Protein AF-A0A932SBA1-F1 (afdb_monomer)

Sequence (199 aa):
MKPPFKRWLKNIGLRVICMGIACLSGVIDVYAQGNPDQAVNALLPMIKDRFGSANTINQNALEPLTSDQTKLSTLDGKTHGSGQLTCPASPYFLNVFIHPSTTGDLSKVLIEQDTNFDSKIDYSYSVPVSVSGVCSNGVMSCAPGLWNNCKSYKWSAPNGKATLTEAPPSELGGCYCINNSCGNNMAMSSLSRVLGDLG

Structure (mmCIF, N/CA/C/O backbone):
data_AF-A0A932SBA1-F1
#
_entry.id   AF-A0A932SBA1-F1
#
loop_
_atom_site.group_PDB
_atom_site.id
_atom_site.type_symbol
_atom_site.label_atom_id
_atom_site.label_alt_id
_atom_site.label_comp_id
_atom_site.label_asym_id
_atom_site.label_entity_id
_atom_site.label_seq_id
_atom_site.pdbx_PDB_ins_code
_atom_site.Cartn_x
_atom_site.Cartn_y
_atom_site.Cartn_z
_atom_site.occupancy
_atom_site.B_iso_or_equiv
_atom_site.auth_seq_id
_atom_site.auth_comp_id
_atom_site.auth_asym_id
_atom_site.auth_atom_id
_atom_site.pdbx_PDB_model_num
ATOM 1 N N . MET A 1 1 ? -44.937 -28.067 95.741 1.00 44.03 1 MET A N 1
ATOM 2 C CA . MET A 1 1 ? -44.749 -28.187 94.278 1.00 44.03 1 MET A CA 1
ATOM 3 C C . MET A 1 1 ? -45.873 -27.420 93.584 1.00 44.03 1 MET A C 1
ATOM 5 O O . MET A 1 1 ? -47.028 -27.741 93.814 1.00 44.03 1 MET A O 1
ATOM 9 N N . LYS A 1 2 ? -45.559 -26.346 92.845 1.00 43.03 2 LYS A N 1
ATOM 10 C CA . LYS A 1 2 ? -46.522 -25.531 92.073 1.00 43.03 2 LYS A CA 1
ATOM 11 C C . LYS A 1 2 ? -46.252 -25.765 90.575 1.00 43.03 2 LYS A C 1
ATOM 13 O O . LYS A 1 2 ? -45.080 -25.714 90.204 1.00 43.03 2 LYS A O 1
ATOM 18 N N . PRO A 1 3 ? -47.263 -26.035 89.728 1.00 41.50 3 PRO A N 1
ATOM 19 C CA . PRO A 1 3 ? -47.028 -26.441 88.344 1.00 41.50 3 PRO A CA 1
ATOM 20 C C . PRO A 1 3 ? -46.661 -25.261 87.414 1.00 41.50 3 PRO A C 1
ATOM 22 O O . PRO A 1 3 ? -47.037 -24.113 87.673 1.00 41.50 3 PRO A O 1
ATOM 25 N N . PRO A 1 4 ? -45.940 -25.531 86.308 1.00 49.75 4 PRO A N 1
ATOM 26 C CA . PRO A 1 4 ? -45.190 -24.558 85.502 1.00 49.75 4 PRO A CA 1
ATOM 27 C C . PRO A 1 4 ? -46.027 -23.830 84.429 1.00 49.75 4 PRO A C 1
ATOM 29 O O . PRO A 1 4 ? -45.493 -23.354 83.431 1.00 49.75 4 PRO A O 1
ATOM 32 N N . PHE A 1 5 ? -47.343 -23.703 84.612 1.00 47.72 5 PHE A N 1
ATOM 33 C CA . PHE A 1 5 ? -48.248 -23.218 83.558 1.00 47.72 5 PHE A CA 1
ATOM 34 C C . PHE A 1 5 ? -48.204 -21.688 83.350 1.00 47.72 5 PHE A C 1
ATOM 36 O O . PHE A 1 5 ? -48.447 -21.178 82.258 1.00 47.72 5 PHE A O 1
ATOM 43 N N . LYS A 1 6 ? -47.807 -20.921 84.377 1.00 45.19 6 LYS A N 1
ATOM 44 C CA . LYS A 1 6 ? -47.794 -19.443 84.335 1.00 45.19 6 LYS A CA 1
ATOM 45 C C . LYS A 1 6 ? -46.673 -18.827 83.482 1.00 45.19 6 LYS A C 1
ATOM 47 O O . LYS A 1 6 ? -46.750 -17.645 83.157 1.00 45.19 6 LYS A O 1
ATOM 52 N N . ARG A 1 7 ? -45.640 -19.595 83.112 1.00 49.03 7 ARG A N 1
ATOM 53 C CA . ARG A 1 7 ? -44.492 -19.102 82.320 1.00 49.03 7 ARG A CA 1
ATOM 54 C C . ARG A 1 7 ? -44.711 -19.237 80.805 1.00 49.03 7 ARG A C 1
ATOM 56 O O . ARG A 1 7 ? -44.082 -18.515 80.043 1.00 49.03 7 ARG A O 1
ATOM 63 N N . TRP A 1 8 ? -45.644 -20.096 80.386 1.00 43.22 8 TRP A N 1
ATOM 64 C CA . TRP A 1 8 ? -45.990 -20.334 78.980 1.00 43.22 8 TRP A CA 1
ATOM 65 C C . TRP A 1 8 ? -46.921 -19.245 78.410 1.00 43.22 8 TRP A C 1
ATOM 67 O O . TRP A 1 8 ? -46.687 -18.738 77.317 1.00 43.22 8 TRP A O 1
ATOM 77 N N . LEU A 1 9 ? -47.892 -18.767 79.200 1.00 46.22 9 LEU A N 1
ATOM 78 C CA . LEU A 1 9 ? -48.850 -17.733 78.770 1.00 46.22 9 LEU A CA 1
ATOM 79 C C . LEU A 1 9 ? -48.231 -16.332 78.582 1.00 46.22 9 LEU A C 1
ATOM 81 O O . LEU A 1 9 ? -48.684 -15.573 77.729 1.00 46.22 9 LEU A O 1
ATOM 85 N N . LYS A 1 10 ? -47.161 -15.989 79.316 1.00 46.53 10 LYS A N 1
ATOM 86 C CA . LYS A 1 10 ? -46.484 -14.681 79.182 1.00 46.53 10 LYS A CA 1
ATOM 87 C C . LYS A 1 10 ? -45.686 -14.529 77.878 1.00 46.53 10 LYS A C 1
ATOM 89 O O . LYS A 1 10 ? -45.517 -13.407 77.414 1.00 46.53 10 LYS A O 1
ATOM 94 N N . ASN A 1 11 ? -45.244 -15.631 77.267 1.00 47.84 11 ASN A N 1
ATOM 95 C CA . ASN A 1 11 ? -44.453 -15.608 76.029 1.00 47.84 11 ASN A CA 1
ATOM 96 C C . ASN A 1 11 ? -45.299 -15.687 74.749 1.00 47.84 11 ASN A C 1
ATOM 98 O O . ASN A 1 11 ? -44.787 -15.399 73.670 1.00 47.84 11 ASN A O 1
ATOM 102 N N . ILE A 1 12 ? -46.583 -16.039 74.858 1.00 50.31 12 ILE A N 1
ATOM 103 C CA . ILE A 1 12 ? -47.510 -16.069 73.718 1.00 50.31 12 ILE A CA 1
ATOM 104 C C . ILE A 1 12 ? -48.118 -14.678 73.484 1.00 50.31 12 ILE A C 1
ATOM 106 O O . ILE A 1 12 ? -48.167 -14.222 72.345 1.00 50.31 12 ILE A O 1
ATOM 110 N N . GLY A 1 13 ? -48.458 -13.939 74.549 1.00 41.59 13 GLY A N 1
ATOM 111 C CA . GLY A 1 13 ? -49.005 -12.578 74.434 1.00 41.59 13 GLY A CA 1
ATOM 112 C C . GLY A 1 13 ? -48.049 -11.556 73.802 1.00 41.59 13 GLY A C 1
ATOM 113 O O . GLY A 1 13 ? -48.498 -10.647 73.111 1.00 41.59 13 GLY A O 1
ATOM 114 N N . LEU A 1 14 ? -46.732 -11.729 73.963 1.00 39.75 14 LEU A N 1
ATOM 115 C CA . LEU A 1 14 ? -45.732 -10.821 73.384 1.00 39.75 14 LEU A CA 1
ATOM 116 C C . LEU A 1 14 ? -45.421 -11.127 71.907 1.00 39.75 14 LEU A C 1
ATOM 118 O O . LEU A 1 14 ? -44.957 -10.253 71.184 1.00 39.75 14 LEU A O 1
ATOM 122 N N . ARG A 1 15 ? -45.694 -12.353 71.435 1.00 41.03 15 ARG A N 1
ATOM 123 C CA . ARG A 1 15 ? -45.436 -12.751 70.039 1.00 41.03 15 ARG A CA 1
ATOM 124 C C . ARG A 1 15 ? -46.593 -12.439 69.091 1.00 41.03 15 ARG A C 1
ATOM 126 O O . ARG A 1 15 ? -46.348 -12.255 67.905 1.00 41.03 15 ARG A O 1
ATOM 133 N N . VAL A 1 16 ? -47.818 -12.308 69.599 1.00 45.88 16 VAL A N 1
ATOM 134 C CA . VAL A 1 16 ? -48.988 -11.950 68.775 1.00 45.88 16 VAL A CA 1
ATOM 135 C C . VAL A 1 16 ? -49.036 -10.444 68.467 1.00 45.88 16 VAL A C 1
ATOM 137 O O . VAL A 1 16 ? -49.506 -10.055 67.405 1.00 45.88 16 VAL A O 1
ATOM 140 N N . ILE A 1 17 ? -48.451 -9.589 69.315 1.00 43.97 17 ILE A N 1
ATOM 141 C CA . ILE A 1 17 ? -48.420 -8.129 69.091 1.00 43.97 17 ILE A CA 1
ATOM 142 C C . ILE A 1 17 ? -47.402 -7.727 68.003 1.00 43.97 17 ILE A C 1
ATOM 144 O O . ILE A 1 17 ? -47.646 -6.785 67.255 1.00 43.97 17 ILE A O 1
ATOM 148 N N . CYS A 1 18 ? -46.310 -8.479 67.817 1.00 41.12 18 CYS A N 1
ATOM 149 C CA . CYS A 1 18 ? -45.347 -8.220 66.735 1.00 41.12 18 CYS A CA 1
ATOM 150 C C . CYS A 1 18 ? -45.795 -8.730 65.355 1.00 41.12 18 CYS A C 1
ATOM 152 O O . CYS A 1 18 ? -45.227 -8.317 64.348 1.00 41.12 18 CYS A O 1
ATOM 154 N N . MET A 1 19 ? -46.813 -9.593 65.283 1.00 39.16 19 MET A N 1
ATOM 155 C CA . MET A 1 19 ? -47.301 -10.160 64.016 1.00 39.16 19 MET A CA 1
ATOM 156 C C . MET A 1 19 ? -48.465 -9.369 63.393 1.00 39.16 19 MET A C 1
ATOM 158 O O . MET A 1 19 ? -48.905 -9.708 62.301 1.00 39.16 19 MET A O 1
ATOM 162 N N . GLY A 1 20 ? -48.944 -8.307 64.056 1.00 38.38 20 GLY A N 1
ATOM 163 C CA . GLY A 1 20 ? -50.048 -7.459 63.581 1.00 38.38 20 GLY A CA 1
ATOM 164 C C . GLY A 1 20 ? -49.643 -6.129 62.930 1.00 38.38 20 GLY A C 1
ATOM 165 O O . GLY A 1 20 ? -50.511 -5.436 62.415 1.00 38.38 20 GLY A O 1
ATOM 166 N N . ILE A 1 21 ? -48.356 -5.751 62.939 1.00 46.44 21 ILE A N 1
ATOM 167 C CA . ILE A 1 21 ? -47.877 -4.439 62.436 1.00 46.44 21 ILE A CA 1
ATOM 168 C C . ILE A 1 21 ? -46.927 -4.572 61.223 1.00 46.44 21 ILE A C 1
ATOM 170 O O . ILE A 1 21 ? -46.587 -3.582 60.587 1.00 46.44 21 ILE A O 1
ATOM 174 N N . ALA A 1 22 ? -46.563 -5.789 60.808 1.00 41.00 22 ALA A N 1
ATOM 175 C CA . ALA A 1 22 ? -45.654 -6.008 59.673 1.00 41.00 22 ALA A CA 1
ATOM 176 C C . ALA A 1 22 ? -46.352 -6.245 58.311 1.00 41.00 22 ALA A C 1
ATOM 178 O O . ALA A 1 22 ? -45.676 -6.499 57.319 1.00 41.00 22 ALA A O 1
ATOM 179 N N . CYS A 1 23 ? -47.685 -6.149 58.233 1.00 35.94 23 CYS A N 1
ATOM 180 C CA . CYS A 1 23 ? -48.456 -6.414 57.003 1.00 35.94 23 CYS A CA 1
ATOM 181 C C . CYS A 1 23 ? -49.072 -5.160 56.350 1.00 35.94 23 CYS A C 1
ATOM 183 O O . CYS A 1 23 ? -50.012 -5.287 55.571 1.00 35.94 23 CYS A O 1
ATOM 185 N N . LEU A 1 24 ? -48.555 -3.958 56.636 1.00 41.41 24 LEU A N 1
ATOM 186 C CA . LEU A 1 24 ? -49.057 -2.694 56.061 1.00 41.41 24 LEU A CA 1
ATOM 187 C C . LEU A 1 24 ? -48.003 -1.852 55.317 1.00 41.41 24 LEU A C 1
ATOM 189 O O . LEU A 1 24 ? -48.293 -0.732 54.914 1.00 41.41 24 LEU A O 1
ATOM 193 N N . SER A 1 25 ? -46.806 -2.383 55.060 1.00 45.12 25 SER A N 1
ATOM 194 C CA . SER A 1 25 ? -45.775 -1.665 54.293 1.00 45.12 25 SER A CA 1
ATOM 195 C C . SER A 1 25 ? -44.902 -2.611 53.468 1.00 45.12 25 SER A C 1
ATOM 197 O O . SER A 1 25 ? -43.706 -2.735 53.718 1.00 45.12 25 SER A O 1
ATOM 199 N N . GLY A 1 26 ? -45.500 -3.327 52.513 1.00 41.41 26 GLY A N 1
ATOM 200 C CA . GLY A 1 26 ? -44.733 -4.246 51.663 1.00 41.41 26 GLY A CA 1
ATOM 201 C C . GLY A 1 26 ? -45.317 -4.588 50.295 1.00 41.41 26 GLY A C 1
ATOM 202 O O . GLY A 1 26 ? -44.771 -5.462 49.635 1.00 41.41 26 GLY A O 1
ATOM 203 N N . VAL A 1 27 ? -46.400 -3.940 49.849 1.00 46.81 27 VAL A N 1
ATOM 204 C CA . VAL A 1 27 ? -46.886 -4.084 48.464 1.00 46.81 27 VAL A CA 1
ATOM 205 C C . VAL A 1 27 ? -47.263 -2.712 47.919 1.00 46.81 27 VAL A C 1
ATOM 207 O O . VAL A 1 27 ? -48.424 -2.406 47.676 1.00 46.81 27 VAL A O 1
ATOM 210 N N . ILE A 1 28 ? -46.257 -1.851 47.790 1.00 41.34 28 ILE A N 1
ATOM 211 C CA . ILE A 1 28 ? -46.328 -0.682 46.916 1.00 41.34 28 ILE A CA 1
ATOM 212 C C . ILE A 1 28 ? -44.971 -0.524 46.225 1.00 41.34 28 ILE A C 1
ATOM 214 O O . ILE A 1 28 ? -44.379 0.546 46.251 1.00 41.34 28 ILE A O 1
ATOM 218 N N . ASP A 1 29 ? -44.490 -1.568 45.550 1.00 41.12 29 ASP A N 1
ATOM 219 C CA . ASP A 1 29 ? -43.732 -1.305 44.324 1.00 41.12 29 ASP A CA 1
ATOM 220 C C . ASP A 1 29 ? -44.770 -1.017 43.241 1.00 41.12 29 ASP A C 1
ATOM 222 O O . ASP A 1 29 ? -45.081 -1.813 42.356 1.00 41.12 29 ASP A O 1
ATOM 226 N N . VAL A 1 30 ? -45.381 0.161 43.392 1.00 38.59 30 VAL A N 1
ATOM 227 C CA . VAL A 1 30 ? -45.914 0.912 42.269 1.00 38.59 30 VAL A CA 1
ATOM 228 C C . VAL A 1 30 ? -44.787 0.908 41.250 1.00 38.59 30 VAL A C 1
ATOM 230 O O . VAL A 1 30 ? -43.696 1.408 41.524 1.00 38.59 30 VAL A O 1
ATOM 233 N N . TYR A 1 31 ? -45.047 0.323 40.082 1.00 43.78 31 TYR A N 1
ATOM 234 C CA . TYR A 1 31 ? -44.395 0.754 38.860 1.00 43.78 31 TYR A CA 1
ATOM 235 C C . TYR A 1 31 ? -44.648 2.255 38.778 1.00 43.78 31 TYR A C 1
ATOM 237 O O . TYR A 1 31 ? -45.649 2.710 38.225 1.00 43.78 31 TYR A O 1
ATOM 245 N N . ALA A 1 32 ? -43.775 3.032 39.412 1.00 41.38 32 ALA A N 1
ATOM 246 C CA . ALA A 1 32 ? -43.646 4.432 39.139 1.00 41.38 32 ALA A CA 1
ATOM 247 C C . ALA A 1 32 ? -43.184 4.432 37.691 1.00 41.38 32 ALA A C 1
ATOM 249 O O . ALA A 1 32 ? -42.007 4.227 37.395 1.00 41.38 32 ALA A O 1
ATOM 250 N N . GLN A 1 33 ? -44.136 4.580 36.772 1.00 49.31 33 GLN A N 1
ATOM 251 C CA . GLN A 1 33 ? -43.839 5.185 35.493 1.00 49.31 33 GLN A CA 1
ATOM 252 C C . GLN A 1 33 ? -43.316 6.575 35.843 1.00 49.31 33 GLN A C 1
ATOM 254 O O . GLN A 1 33 ? -44.076 7.531 35.979 1.00 49.31 33 GLN A O 1
ATOM 259 N N . GLY A 1 34 ? -42.012 6.642 36.129 1.00 59.34 34 GLY A N 1
ATOM 260 C CA . GLY A 1 34 ? -41.293 7.889 36.264 1.00 59.34 34 GLY A CA 1
ATOM 261 C C . GLY A 1 34 ? -41.610 8.696 35.022 1.00 59.34 34 GLY A C 1
ATOM 262 O O . GLY A 1 34 ? -41.674 8.134 33.924 1.00 59.34 34 GLY A O 1
ATOM 263 N N . ASN A 1 35 ? -41.885 9.984 35.220 1.00 72.94 35 ASN A N 1
ATOM 264 C CA . ASN A 1 35 ? -42.192 10.897 34.133 1.00 72.94 35 ASN A CA 1
ATOM 265 C C . ASN A 1 35 ? -41.194 10.626 32.983 1.00 72.94 35 ASN A C 1
ATOM 267 O O . ASN A 1 35 ? -39.988 10.634 33.250 1.00 72.94 35 ASN A O 1
ATOM 271 N N . PRO A 1 36 ? -41.643 10.329 31.748 1.00 71.25 36 PRO A N 1
ATOM 272 C CA . PRO A 1 36 ? -40.741 10.044 30.634 1.00 71.25 36 PRO A CA 1
ATOM 273 C C . PRO A 1 36 ? -39.679 11.138 30.465 1.00 71.25 36 PRO A C 1
ATOM 275 O O . PRO A 1 36 ? -38.539 10.818 30.140 1.00 71.25 36 PRO A O 1
ATOM 278 N N . ASP A 1 37 ? -39.986 12.388 30.822 1.00 76.62 37 ASP A N 1
ATOM 279 C CA . ASP A 1 37 ? -39.019 13.487 30.841 1.00 76.62 37 ASP A CA 1
ATOM 280 C C . ASP A 1 37 ? -37.901 13.280 31.873 1.00 76.62 37 ASP A C 1
ATOM 282 O O . ASP A 1 37 ? -36.744 13.593 31.613 1.00 76.62 37 ASP A O 1
ATOM 286 N N . GLN A 1 38 ? -38.203 12.726 33.050 1.00 76.88 38 GLN A N 1
ATOM 287 C CA . GLN A 1 38 ? -37.195 12.400 34.065 1.00 76.88 38 GLN A CA 1
ATOM 288 C C . GLN A 1 38 ? -36.299 11.245 33.613 1.00 76.88 38 GLN A C 1
ATOM 290 O O . GLN A 1 38 ? -35.085 11.310 33.801 1.00 76.88 38 GLN A O 1
ATOM 295 N N . ALA A 1 39 ? -36.871 10.221 32.973 1.00 76.38 39 ALA A N 1
ATOM 296 C CA . ALA A 1 39 ? -36.098 9.119 32.404 1.00 76.38 39 ALA A CA 1
ATOM 297 C C . ALA A 1 39 ? -35.187 9.603 31.262 1.00 76.38 39 ALA A C 1
ATOM 299 O O . ALA A 1 39 ? -34.005 9.268 31.216 1.00 76.38 39 ALA A O 1
ATOM 3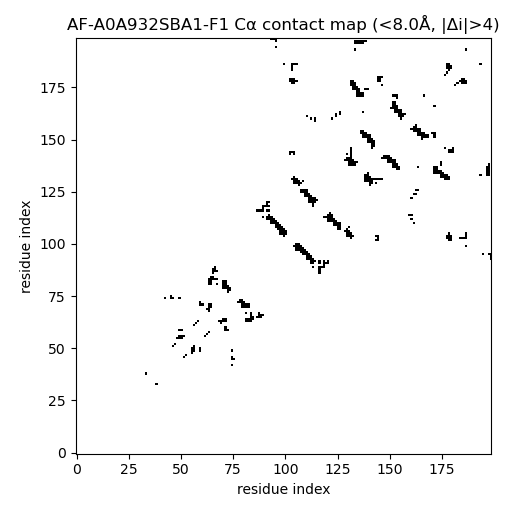00 N N . VAL A 1 40 ? -35.712 10.455 30.378 1.00 79.19 40 VAL A N 1
ATOM 301 C CA . VAL A 1 40 ? -34.966 11.065 29.272 1.00 79.19 40 VAL A CA 1
ATOM 302 C C . VAL A 1 40 ? -33.846 11.967 29.793 1.00 79.19 40 VAL A C 1
ATOM 304 O O . VAL A 1 40 ? -32.707 11.825 29.352 1.00 79.19 40 VAL A O 1
ATOM 307 N N . ASN A 1 41 ? -34.116 12.823 30.781 1.00 84.12 41 ASN A N 1
ATOM 308 C CA . ASN A 1 41 ? -33.109 13.702 31.383 1.00 84.12 41 ASN A CA 1
ATOM 309 C C . ASN A 1 41 ? -32.007 12.936 32.131 1.00 84.12 41 ASN A C 1
ATOM 311 O O . ASN A 1 41 ? -30.876 13.413 32.190 1.00 84.12 41 ASN A O 1
ATOM 315 N N . ALA A 1 42 ? -32.307 11.749 32.665 1.00 82.94 42 ALA A N 1
ATOM 316 C CA . ALA A 1 42 ? -31.307 10.880 33.278 1.00 82.94 42 ALA A CA 1
ATOM 317 C C . ALA A 1 42 ? -30.423 10.164 32.237 1.00 82.94 42 ALA A C 1
ATOM 319 O O . ALA A 1 42 ? -29.228 9.998 32.464 1.00 82.94 42 ALA A O 1
ATOM 320 N N . LEU A 1 43 ? -30.983 9.766 31.088 1.00 83.38 43 LEU A N 1
ATOM 321 C CA . LEU A 1 43 ? -30.271 9.000 30.053 1.00 83.38 43 LEU A CA 1
ATOM 322 C C . LEU A 1 43 ? -29.495 9.874 29.057 1.00 83.38 43 LEU A C 1
ATOM 324 O O . LEU A 1 43 ? -28.443 9.465 28.567 1.00 83.38 43 LEU A O 1
ATOM 328 N N . LEU A 1 44 ? -29.990 11.075 28.747 1.00 88.38 44 LEU A N 1
ATOM 329 C CA . LEU A 1 44 ? -29.407 11.981 27.748 1.00 88.38 44 LEU A CA 1
ATOM 330 C C . LEU A 1 44 ? -27.924 12.308 27.981 1.00 88.38 44 LEU A C 1
ATOM 332 O O . LEU A 1 44 ? -27.160 12.228 27.016 1.00 88.38 44 LEU A O 1
ATOM 336 N N . PRO A 1 45 ? -27.484 12.659 29.206 1.00 89.19 45 PRO A N 1
ATOM 337 C CA . PRO A 1 45 ? -26.071 12.910 29.478 1.00 89.19 45 PRO A CA 1
ATOM 338 C C . PRO A 1 45 ? -25.215 11.669 29.218 1.00 89.19 45 PRO A C 1
ATOM 340 O O . PRO A 1 45 ? -24.177 1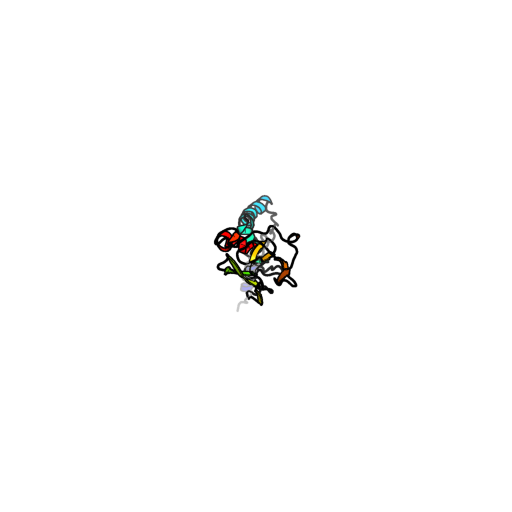1.760 28.580 1.00 89.19 45 PRO A O 1
ATOM 343 N N . MET A 1 46 ? -25.704 10.490 29.612 1.00 87.88 46 MET A N 1
ATOM 344 C CA . MET A 1 46 ? -24.991 9.218 29.454 1.00 87.88 46 MET A CA 1
ATOM 345 C C . MET A 1 46 ? -24.834 8.836 27.976 1.00 87.88 46 MET A C 1
ATOM 347 O O . MET A 1 46 ? -23.776 8.374 27.554 1.00 87.88 46 MET A O 1
ATOM 351 N N . ILE A 1 47 ? -25.876 9.069 27.171 1.00 88.69 47 ILE A N 1
ATOM 352 C CA . ILE A 1 47 ? -25.834 8.866 25.718 1.00 88.69 47 ILE A CA 1
ATOM 353 C C . ILE A 1 47 ? -24.861 9.853 25.068 1.00 88.69 47 ILE A C 1
ATOM 355 O O . ILE A 1 47 ? -24.075 9.452 24.213 1.00 88.69 47 ILE A O 1
ATOM 359 N N . LYS A 1 48 ? -24.877 11.131 25.467 1.00 89.75 48 LYS A N 1
ATOM 360 C CA . LYS A 1 48 ? -23.944 12.137 24.939 1.00 89.75 48 LYS A CA 1
ATOM 361 C C . LYS A 1 48 ? -22.495 11.833 25.307 1.00 89.75 48 LYS A C 1
ATOM 363 O O . LYS A 1 48 ? -21.631 11.929 24.442 1.00 89.75 48 LYS A O 1
ATOM 368 N N . ASP A 1 49 ? -22.228 11.406 26.533 1.00 90.12 49 ASP A N 1
ATOM 369 C CA . ASP A 1 49 ? -20.871 11.068 26.960 1.00 90.12 49 ASP A CA 1
ATOM 370 C C . ASP A 1 49 ? -20.325 9.861 26.189 1.00 90.12 49 ASP A C 1
ATOM 372 O O . ASP A 1 49 ? -19.172 9.867 25.762 1.00 90.12 49 ASP A O 1
ATOM 376 N N . ARG A 1 50 ? -21.155 8.841 25.931 1.00 88.38 50 ARG A N 1
ATOM 377 C CA . ARG A 1 50 ? -20.702 7.627 25.231 1.00 88.38 50 ARG A CA 1
ATOM 378 C C . ARG A 1 50 ? -20.759 7.704 23.709 1.00 88.38 50 ARG A C 1
ATOM 380 O O . ARG A 1 50 ? -19.944 7.064 23.057 1.00 88.38 50 ARG A O 1
ATOM 387 N N . PHE A 1 51 ? -21.673 8.484 23.136 1.00 90.94 51 PHE A N 1
ATOM 388 C CA . PHE A 1 51 ? -21.938 8.492 21.689 1.00 90.94 51 PHE A CA 1
ATOM 389 C C . PHE A 1 51 ? -22.076 9.893 21.076 1.00 90.94 51 PHE A C 1
ATOM 391 O O . PHE A 1 51 ? -22.427 10.027 19.909 1.00 90.94 51 PHE A O 1
ATOM 398 N N . GLY A 1 52 ? -21.808 10.958 21.833 1.00 90.50 52 GLY A N 1
ATOM 399 C CA . GLY A 1 52 ? -21.968 12.341 21.371 1.00 90.50 52 GLY A CA 1
ATOM 400 C C . GLY A 1 52 ? -20.864 12.859 20.446 1.00 90.50 52 GLY A C 1
ATOM 401 O O . GLY A 1 52 ? -20.950 13.999 19.997 1.00 90.50 52 GLY A O 1
ATOM 402 N N . SER A 1 53 ? -19.826 12.069 20.159 1.00 91.94 53 SER A N 1
ATOM 403 C CA . SER A 1 53 ? -18.728 12.451 19.266 1.00 91.94 53 SER A CA 1
ATOM 404 C C . SER A 1 53 ? -18.205 11.251 18.478 1.00 91.94 53 SER A C 1
ATOM 406 O O . SER A 1 53 ? -18.346 10.112 18.916 1.00 91.94 53 SER A O 1
ATOM 408 N N . ALA A 1 54 ? -17.532 11.499 17.349 1.00 90.25 54 ALA A N 1
ATOM 409 C CA . ALA A 1 54 ? -16.879 10.436 16.579 1.00 90.25 54 ALA A CA 1
ATOM 410 C C . ALA A 1 54 ? -15.879 9.633 17.431 1.00 90.25 54 ALA A C 1
ATOM 412 O O . ALA A 1 54 ? -15.833 8.409 17.347 1.00 90.25 54 ALA A O 1
ATOM 413 N N . ASN A 1 55 ? -15.127 10.310 18.305 1.00 90.31 55 ASN A N 1
ATOM 414 C CA . ASN A 1 55 ? -14.151 9.651 19.167 1.00 90.31 55 ASN A CA 1
ATOM 415 C C . ASN A 1 55 ? -14.819 8.751 20.217 1.00 90.31 55 ASN A C 1
ATOM 417 O O . ASN A 1 55 ? -14.401 7.615 20.422 1.00 90.31 55 ASN A O 1
ATOM 421 N N . THR A 1 56 ? -15.890 9.229 20.854 1.00 91.56 56 THR A N 1
ATOM 422 C CA . THR A 1 56 ? -16.612 8.434 21.856 1.00 91.56 56 THR A CA 1
ATOM 423 C C . THR A 1 56 ? -17.374 7.270 21.219 1.00 91.56 56 THR A C 1
ATOM 425 O O . THR A 1 56 ? -17.384 6.186 21.795 1.00 91.56 56 THR A O 1
ATOM 428 N N . ILE A 1 57 ? -17.890 7.422 19.994 1.00 90.06 57 ILE A N 1
ATOM 429 C CA . ILE A 1 57 ? -18.444 6.308 19.204 1.00 90.06 57 ILE A CA 1
ATOM 430 C C . ILE A 1 57 ? -17.368 5.262 18.883 1.00 90.06 57 ILE A C 1
ATOM 432 O O . ILE A 1 57 ? -17.620 4.070 19.068 1.00 90.06 57 ILE A O 1
ATOM 436 N N . ASN A 1 58 ? -16.174 5.681 18.446 1.00 88.00 58 ASN A N 1
ATOM 437 C CA . ASN A 1 58 ? -15.074 4.752 18.178 1.00 88.00 58 ASN A CA 1
ATOM 438 C C . ASN A 1 58 ? -14.761 3.901 19.416 1.00 88.00 58 ASN A C 1
ATOM 440 O O . ASN A 1 58 ? -14.774 2.679 19.334 1.00 88.00 58 ASN A O 1
ATOM 444 N N . GLN A 1 59 ? -14.591 4.541 20.573 1.00 88.69 59 GLN A N 1
ATOM 445 C CA . GLN A 1 59 ? -14.198 3.872 21.817 1.00 88.69 59 GLN A CA 1
ATOM 446 C C . GLN A 1 59 ? -15.312 3.019 22.450 1.00 88.69 59 GLN A C 1
ATOM 448 O O . GLN A 1 59 ? -15.034 1.990 23.060 1.00 88.69 59 GLN A O 1
ATOM 453 N N . ASN A 1 60 ? -16.580 3.438 22.350 1.00 89.31 60 ASN A N 1
ATOM 454 C CA . ASN A 1 60 ? -17.691 2.774 23.051 1.00 89.31 60 ASN A CA 1
ATOM 455 C C . ASN A 1 60 ? -18.501 1.810 22.170 1.00 89.31 60 ASN A C 1
ATOM 457 O O . ASN A 1 60 ? -19.271 1.018 22.715 1.00 89.31 60 ASN A O 1
ATOM 461 N N . ALA A 1 61 ? -18.368 1.872 20.841 1.00 86.69 61 ALA A N 1
ATOM 462 C CA . ALA A 1 61 ? -19.087 0.992 19.916 1.00 86.69 61 ALA A CA 1
ATOM 463 C C . ALA A 1 61 ? -18.164 0.269 18.936 1.00 86.69 61 ALA A C 1
ATOM 465 O O . ALA A 1 61 ? -18.257 -0.948 18.835 1.00 86.69 61 ALA A O 1
ATOM 466 N N . LEU A 1 62 ? -17.287 0.978 18.219 1.00 86.31 62 LEU A N 1
ATOM 467 C CA . LEU A 1 62 ? -16.532 0.356 17.125 1.00 86.31 62 LEU A CA 1
ATOM 468 C C . LEU A 1 62 ? -15.393 -0.532 17.629 1.00 86.31 62 LEU A C 1
ATOM 470 O O . LEU A 1 62 ? -15.355 -1.699 17.259 1.00 86.31 62 LEU A O 1
ATOM 474 N N . GLU A 1 63 ? -14.530 -0.030 18.513 1.00 84.38 63 GLU A N 1
ATOM 475 C CA . GLU A 1 63 ? -13.429 -0.810 19.092 1.00 84.38 63 GLU A CA 1
ATOM 476 C C . GLU A 1 63 ? -13.916 -2.082 19.804 1.00 84.38 63 GLU A C 1
ATOM 478 O O . GLU A 1 63 ? -13.360 -3.140 19.526 1.00 84.38 63 GLU A O 1
ATOM 483 N N . PRO A 1 64 ? -14.967 -2.063 20.652 1.00 85.62 64 PRO A N 1
ATOM 484 C CA . PRO A 1 64 ? -15.465 -3.293 21.260 1.00 85.62 64 PRO A CA 1
ATOM 485 C C . PRO A 1 64 ? -16.087 -4.297 20.289 1.00 85.62 64 PRO A C 1
ATOM 487 O O . PRO A 1 64 ? -16.173 -5.475 20.617 1.00 85.62 64 PRO A O 1
ATOM 490 N N . LEU A 1 65 ? -16.581 -3.828 19.137 1.00 83.44 65 LEU A N 1
ATOM 491 C CA . LEU A 1 65 ? -17.185 -4.675 18.106 1.00 83.44 65 LEU A CA 1
ATOM 492 C C . LEU A 1 65 ? -16.150 -5.276 17.160 1.00 83.44 65 LEU A C 1
ATOM 494 O O . LEU A 1 65 ? -16.422 -6.304 16.541 1.00 83.44 65 LEU A O 1
ATOM 498 N N . THR A 1 66 ? -14.990 -4.642 17.021 1.00 78.88 66 THR A N 1
ATOM 499 C CA . THR A 1 66 ? -13.932 -5.090 16.120 1.00 78.88 66 THR A CA 1
ATOM 500 C C . THR A 1 66 ? -12.719 -5.630 16.859 1.00 78.88 66 THR A C 1
ATOM 502 O O . THR A 1 66 ? -11.930 -6.310 16.239 1.00 78.88 66 THR A O 1
ATOM 505 N N . SER A 1 67 ? -12.550 -5.437 18.162 1.00 71.62 67 SER A N 1
ATOM 506 C CA . SER A 1 67 ? -11.413 -5.970 18.924 1.00 71.62 67 SER A CA 1
ATOM 507 C C . SER A 1 67 ? -11.883 -6.876 20.056 1.00 71.62 67 SER A C 1
ATOM 509 O O . SER A 1 67 ? -12.901 -6.620 20.691 1.00 71.62 67 SER A O 1
ATOM 511 N N . ASP A 1 68 ? -11.117 -7.927 20.342 1.00 72.38 68 ASP A N 1
ATOM 512 C CA . ASP A 1 68 ? -11.327 -8.797 21.503 1.00 72.38 68 ASP A CA 1
ATOM 513 C C . ASP A 1 68 ? -10.800 -8.171 22.812 1.00 72.38 68 ASP A C 1
ATOM 515 O O . ASP A 1 68 ? -11.120 -8.637 23.910 1.00 72.38 68 ASP A O 1
ATOM 519 N N . GLN A 1 69 ? -10.021 -7.088 22.708 1.00 73.38 69 GLN A N 1
ATOM 520 C CA . GLN A 1 69 ? -9.386 -6.403 23.837 1.00 73.38 69 GLN A CA 1
ATOM 521 C C . GLN A 1 69 ? -10.336 -5.451 24.574 1.00 73.38 69 GLN A C 1
ATOM 523 O O . GLN A 1 69 ? -10.158 -5.203 25.771 1.00 7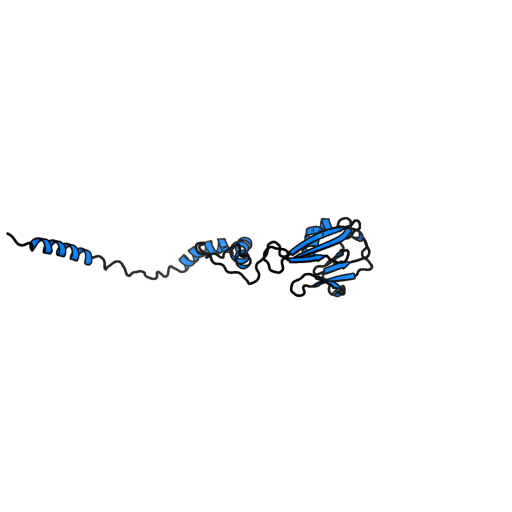3.38 69 GLN A O 1
ATOM 528 N N . THR A 1 70 ? -11.365 -4.944 23.890 1.00 80.81 70 THR A N 1
ATOM 529 C CA . THR A 1 70 ? -12.311 -3.962 24.437 1.00 80.81 70 THR A CA 1
ATOM 530 C C . THR A 1 70 ? -13.703 -4.581 24.537 1.00 80.81 70 THR A C 1
ATOM 532 O O . THR A 1 70 ? -14.179 -5.234 23.618 1.00 80.81 70 THR A O 1
ATOM 535 N N . LYS A 1 71 ? -14.388 -4.398 25.670 1.00 86.06 71 LYS A N 1
ATOM 536 C CA . LYS A 1 71 ? -15.740 -4.943 25.887 1.00 86.06 71 LYS A CA 1
ATOM 537 C C . LYS A 1 71 ? -16.802 -3.879 25.663 1.00 86.06 71 LYS A C 1
ATOM 539 O O . LYS A 1 71 ? -16.620 -2.729 26.060 1.00 86.06 71 LYS A O 1
ATOM 544 N N . LEU A 1 72 ? -17.944 -4.284 25.110 1.00 88.75 72 LEU A N 1
ATOM 545 C CA . LEU A 1 72 ? -19.137 -3.446 25.103 1.00 88.75 72 LEU A CA 1
ATOM 546 C C . LEU A 1 72 ? -19.551 -3.186 26.546 1.00 88.75 72 LEU A C 1
ATOM 548 O O . LEU A 1 72 ? -19.415 -4.053 27.413 1.00 88.75 72 LEU A O 1
ATOM 552 N N . SER A 1 73 ? -20.083 -1.998 26.799 1.00 90.25 73 SER A N 1
ATOM 553 C CA . SER A 1 73 ? -20.614 -1.634 28.104 1.00 90.25 73 SER A CA 1
ATOM 554 C C . SER A 1 73 ? -22.031 -1.099 27.969 1.00 90.25 73 SER A C 1
ATOM 556 O O . SER A 1 73 ? -22.369 -0.446 26.982 1.00 90.25 73 SER A O 1
ATOM 558 N N . THR A 1 74 ? -22.875 -1.381 28.959 1.00 89.19 74 THR A N 1
ATOM 559 C CA . THR A 1 74 ? -24.190 -0.746 29.068 1.00 89.19 74 THR A CA 1
ATOM 560 C C . THR A 1 74 ? -24.045 0.767 29.227 1.00 89.19 74 THR A C 1
ATOM 562 O O . THR A 1 74 ? -22.990 1.273 29.610 1.00 89.19 74 THR A O 1
ATOM 565 N N . LEU A 1 75 ? -25.116 1.517 28.951 1.00 87.19 75 LEU A N 1
ATOM 566 C CA . LEU A 1 75 ? -25.102 2.985 29.038 1.00 87.19 75 LEU A CA 1
ATOM 567 C C . LEU A 1 75 ? -24.601 3.488 30.402 1.00 87.19 75 LEU A C 1
ATOM 569 O O . LEU A 1 75 ? -23.872 4.476 30.471 1.00 87.19 75 LEU A O 1
ATOM 573 N N . ASP A 1 76 ? -24.934 2.767 31.473 1.00 85.31 76 ASP A N 1
ATOM 574 C CA . ASP A 1 76 ? -24.512 3.049 32.847 1.00 85.31 76 ASP A CA 1
ATOM 575 C C . ASP A 1 76 ? -23.092 2.601 33.204 1.00 85.31 76 ASP A C 1
ATOM 577 O O . ASP A 1 76 ? -22.626 2.884 34.304 1.00 85.31 76 ASP A O 1
ATOM 581 N N . GLY A 1 77 ? -22.382 1.941 32.291 1.00 84.69 77 GLY A N 1
ATOM 582 C CA . GLY A 1 77 ? -21.015 1.486 32.507 1.00 84.69 77 GLY A CA 1
ATOM 583 C C . GLY A 1 77 ? -20.872 0.275 33.422 1.00 84.69 77 GLY A C 1
ATOM 584 O O . GLY A 1 77 ? -19.745 -0.117 33.699 1.00 84.69 77 GLY A O 1
ATOM 585 N N . LYS A 1 78 ? -21.970 -0.286 33.945 1.00 87.19 78 LYS A N 1
ATOM 586 C CA . LYS A 1 78 ? -21.908 -1.297 35.015 1.00 87.19 78 LYS A CA 1
ATOM 587 C C . LYS A 1 78 ? -21.827 -2.718 34.495 1.00 87.19 78 LYS A C 1
ATOM 589 O O . LYS A 1 78 ? -21.242 -3.580 35.144 1.00 87.19 78 LYS A O 1
ATOM 594 N N . THR A 1 79 ? -22.450 -2.971 33.351 1.00 89.88 79 THR A N 1
ATOM 595 C CA . THR A 1 79 ? -22.458 -4.292 32.734 1.00 89.88 79 THR A CA 1
ATOM 596 C C . THR A 1 79 ? -21.547 -4.263 31.526 1.00 89.88 79 THR A C 1
ATOM 598 O O . THR A 1 79 ? -21.566 -3.312 30.743 1.00 89.88 79 THR A O 1
ATOM 601 N N . HIS A 1 80 ? -20.755 -5.319 31.374 1.00 88.31 80 HIS A N 1
ATOM 602 C CA . HIS A 1 80 ? -19.862 -5.494 30.242 1.00 88.31 80 HIS A CA 1
ATOM 603 C C . HIS A 1 80 ? -20.193 -6.793 29.522 1.00 88.31 80 HIS A C 1
ATOM 605 O O . HIS A 1 80 ? -20.450 -7.813 30.161 1.00 88.31 80 HIS A O 1
ATOM 611 N N . GLY A 1 81 ? -20.162 -6.753 28.197 1.00 84.62 81 GLY A N 1
ATOM 612 C CA . GLY A 1 81 ? -20.396 -7.904 27.340 1.00 84.62 81 GLY A CA 1
ATOM 613 C C . GLY A 1 81 ? -19.397 -7.929 26.195 1.00 84.62 81 GLY A C 1
ATOM 614 O O . GLY A 1 81 ? -18.875 -6.895 25.788 1.00 84.62 81 GLY A O 1
ATOM 615 N N . SER A 1 82 ? -19.127 -9.119 25.678 1.00 79.69 82 SER A N 1
ATOM 616 C CA . SER A 1 82 ? -18.390 -9.270 24.428 1.00 79.69 82 SER A CA 1
ATOM 617 C C . SER A 1 82 ? -19.402 -9.324 23.292 1.00 79.69 82 SER A C 1
ATOM 619 O O . SER A 1 82 ? -20.329 -10.130 23.324 1.00 79.69 82 SER A O 1
ATOM 621 N N . GLY A 1 83 ? -19.236 -8.461 22.301 1.00 73.69 83 GLY A N 1
ATOM 622 C CA . GLY A 1 83 ? -19.907 -8.584 21.017 1.00 73.69 83 GLY A CA 1
ATOM 623 C C . GLY A 1 83 ? -18.836 -8.350 19.982 1.00 73.69 83 GLY A C 1
ATOM 624 O O . GLY A 1 83 ? -18.321 -7.251 19.934 1.00 73.69 83 GLY A O 1
ATOM 625 N N . GLN A 1 84 ? -18.459 -9.370 19.223 1.00 66.19 84 GLN A N 1
ATOM 626 C CA . GLN A 1 84 ? -17.425 -9.240 18.205 1.00 66.19 84 GLN A CA 1
ATOM 627 C C . GLN A 1 84 ? -18.046 -9.553 16.854 1.00 66.19 84 GLN A C 1
ATOM 629 O O . GLN A 1 84 ? -18.690 -10.589 16.673 1.00 66.19 84 GLN A O 1
ATOM 634 N N . LEU A 1 85 ? -17.891 -8.626 15.916 1.00 67.44 85 LEU A N 1
ATOM 635 C CA . LEU A 1 85 ? -18.153 -8.890 14.513 1.00 67.44 85 LEU A CA 1
ATOM 636 C C . LEU A 1 85 ? -17.140 -9.937 14.041 1.00 67.44 85 LEU A C 1
ATOM 638 O O . LEU A 1 85 ? -16.021 -9.999 14.538 1.00 67.44 85 LEU A O 1
ATOM 642 N N . THR A 1 86 ? -17.519 -10.766 13.072 1.00 58.66 86 THR A N 1
ATOM 643 C CA . THR A 1 86 ? -16.741 -11.926 12.591 1.00 58.66 86 THR A CA 1
ATOM 644 C C . THR A 1 86 ? -15.330 -11.621 12.063 1.00 58.66 86 THR A C 1
ATOM 646 O O . THR A 1 86 ? -14.625 -12.554 11.696 1.00 58.66 86 THR A O 1
ATOM 649 N N . CYS A 1 87 ? -14.905 -10.356 12.036 1.00 62.22 87 CYS A N 1
ATOM 650 C CA . CYS A 1 87 ? -13.568 -9.930 11.641 1.00 62.22 87 CYS A CA 1
ATOM 651 C C . CYS A 1 87 ? -12.952 -9.078 12.765 1.00 62.22 87 CYS A C 1
ATOM 653 O O . CYS A 1 87 ? -13.221 -7.873 12.818 1.00 62.22 87 CYS A O 1
ATOM 655 N N . PRO A 1 88 ? -12.160 -9.674 13.673 1.00 61.41 88 PRO A N 1
ATOM 656 C CA . PRO A 1 88 ? -11.316 -8.915 14.582 1.00 61.41 88 PRO A CA 1
ATOM 657 C C . PRO A 1 88 ? -10.420 -7.957 13.782 1.00 61.41 88 PRO A C 1
ATOM 659 O O . PRO A 1 88 ? -9.868 -8.339 12.760 1.00 61.41 88 PRO A O 1
ATOM 662 N N . ALA A 1 89 ? -10.260 -6.714 14.212 1.00 61.88 89 ALA A N 1
ATOM 663 C CA . ALA A 1 89 ? -9.245 -5.809 13.721 1.00 61.88 89 ALA A CA 1
ATOM 664 C C . ALA A 1 89 ? -7.935 -6.185 14.413 1.00 61.88 89 ALA A C 1
ATOM 666 O O . ALA A 1 89 ? -7.788 -6.023 15.624 1.00 61.88 89 ALA A O 1
ATOM 667 N N . SER A 1 90 ? -6.988 -6.696 13.635 1.00 66.44 90 SER A N 1
ATOM 668 C CA . SER A 1 90 ? -5.618 -6.890 14.093 1.00 66.44 90 SER A CA 1
ATOM 669 C C . SER A 1 90 ? -4.861 -5.564 14.010 1.00 66.44 90 SER A C 1
ATOM 671 O O . SER A 1 90 ? -4.963 -4.875 12.988 1.00 66.44 90 SER A O 1
ATOM 673 N N . PRO A 1 91 ? -4.055 -5.205 15.026 1.00 65.19 91 PRO A N 1
ATOM 674 C CA . PRO A 1 91 ? -3.178 -4.038 14.955 1.00 65.19 91 PRO A CA 1
ATOM 675 C C . PRO A 1 91 ? -2.161 -4.123 13.802 1.00 65.19 91 PRO A C 1
ATOM 677 O O . PRO A 1 91 ? -1.595 -3.100 13.427 1.00 65.19 91 PRO A O 1
ATOM 680 N N . TYR A 1 92 ? -1.947 -5.314 13.227 1.00 72.00 92 TYR A N 1
ATOM 681 C CA . TYR A 1 92 ? -1.006 -5.571 12.134 1.00 72.00 92 TYR A CA 1
ATOM 682 C C . TYR A 1 92 ? -1.681 -6.142 10.881 1.00 72.00 92 TYR A C 1
ATOM 684 O O . TYR A 1 92 ? -1.043 -6.870 10.126 1.00 72.00 92 TYR A O 1
ATOM 692 N N . PHE A 1 93 ? -2.957 -5.816 10.641 1.00 83.94 93 PHE A N 1
ATOM 693 C CA . PHE A 1 93 ? -3.694 -6.306 9.468 1.00 83.94 93 PHE A CA 1
ATOM 694 C C . PHE A 1 93 ? -2.923 -6.133 8.148 1.00 83.94 93 PHE A C 1
ATOM 696 O O . PHE A 1 93 ? -2.885 -7.052 7.330 1.00 83.94 93 PHE A O 1
ATOM 703 N N . LEU A 1 94 ? -2.304 -4.964 7.956 1.00 89.19 94 LEU A N 1
ATOM 704 C CA . LEU A 1 94 ? -1.523 -4.628 6.774 1.00 89.19 94 LEU A CA 1
ATOM 705 C C . LEU A 1 94 ? -0.308 -3.787 7.173 1.00 89.19 94 LEU A C 1
ATOM 707 O O . LEU A 1 94 ? -0.447 -2.753 7.824 1.00 89.19 94 LEU A O 1
ATOM 711 N N . ASN A 1 95 ? 0.877 -4.213 6.754 1.00 91.56 95 ASN A N 1
ATOM 712 C CA . ASN A 1 95 ? 2.109 -3.450 6.871 1.00 91.56 95 ASN A CA 1
ATOM 713 C C . ASN A 1 95 ? 2.732 -3.274 5.483 1.00 91.56 95 ASN A C 1
ATOM 715 O O . ASN A 1 95 ? 2.892 -4.234 4.728 1.00 91.56 95 ASN A O 1
ATOM 719 N N . VAL A 1 96 ? 3.074 -2.032 5.148 1.00 93.94 96 VAL A N 1
ATOM 720 C CA . VAL A 1 96 ? 3.634 -1.658 3.849 1.00 93.94 96 VAL A CA 1
ATOM 721 C C . VAL A 1 96 ? 5.024 -1.085 4.071 1.00 93.94 96 VAL A C 1
ATOM 723 O O . VAL A 1 96 ? 5.191 0.011 4.604 1.00 93.94 96 VAL A O 1
ATOM 726 N N . PHE A 1 97 ? 6.038 -1.820 3.629 1.00 94.62 97 PHE A N 1
ATOM 727 C CA . PHE A 1 97 ? 7.421 -1.364 3.646 1.00 94.62 97 PHE A CA 1
ATOM 728 C C . PHE A 1 97 ? 7.855 -0.953 2.242 1.00 94.62 97 PHE A C 1
ATOM 730 O O . PHE A 1 97 ? 7.722 -1.724 1.290 1.00 94.62 97 PHE A O 1
ATOM 737 N N . ILE A 1 98 ? 8.443 0.237 2.122 1.00 96.06 98 ILE A N 1
ATOM 738 C CA . ILE A 1 98 ? 8.968 0.748 0.856 1.00 96.06 98 ILE A CA 1
ATOM 739 C C . ILE A 1 98 ? 10.436 1.155 0.975 1.00 96.06 98 ILE A C 1
ATOM 741 O O . ILE A 1 98 ? 10.886 1.638 2.013 1.00 96.06 98 ILE A O 1
ATOM 745 N N . HIS A 1 99 ? 11.181 1.001 -0.116 1.00 95.31 99 HIS A N 1
ATOM 746 C CA . HIS A 1 99 ? 12.556 1.471 -0.233 1.00 95.31 99 HIS A CA 1
ATOM 747 C C . HIS A 1 99 ? 12.771 2.163 -1.586 1.00 95.31 99 HIS A C 1
ATOM 749 O O . HIS A 1 99 ? 12.699 1.495 -2.621 1.00 95.31 99 HIS A O 1
ATOM 755 N N . PRO A 1 100 ? 13.032 3.482 -1.603 1.00 94.31 100 PRO A N 1
ATOM 756 C CA . PRO A 1 100 ? 13.422 4.197 -2.812 1.00 94.31 100 PRO A CA 1
ATOM 757 C C . PRO A 1 100 ? 14.839 3.837 -3.266 1.00 94.31 100 PRO A C 1
ATOM 759 O O . PRO A 1 100 ? 15.739 3.608 -2.461 1.00 94.31 100 PRO A O 1
ATOM 762 N N . SER A 1 101 ? 15.045 3.849 -4.575 1.00 94.56 101 SER A N 1
ATOM 763 C CA . SER A 1 101 ? 16.344 3.732 -5.233 1.00 94.56 101 SER A CA 1
ATOM 764 C C . SER A 1 101 ? 16.937 5.104 -5.566 1.00 94.56 101 SER A C 1
ATOM 766 O O . SER A 1 101 ? 16.313 6.147 -5.367 1.00 94.56 101 SER A O 1
ATOM 768 N N . THR A 1 102 ? 18.145 5.116 -6.132 1.00 93.62 102 THR A N 1
ATOM 769 C CA . THR A 1 102 ? 18.820 6.346 -6.577 1.00 93.62 102 THR A CA 1
ATOM 770 C C . THR A 1 102 ? 18.083 7.071 -7.706 1.00 93.62 102 THR A C 1
ATOM 772 O O . THR A 1 102 ? 18.227 8.284 -7.843 1.00 93.62 102 THR A O 1
ATOM 775 N N . THR A 1 103 ? 17.271 6.363 -8.494 1.00 94.50 103 THR A N 1
ATOM 776 C CA . THR A 1 103 ? 16.437 6.940 -9.558 1.00 94.50 103 THR A CA 1
ATOM 777 C C . THR A 1 103 ? 15.095 7.475 -9.046 1.00 94.50 103 THR A C 1
ATOM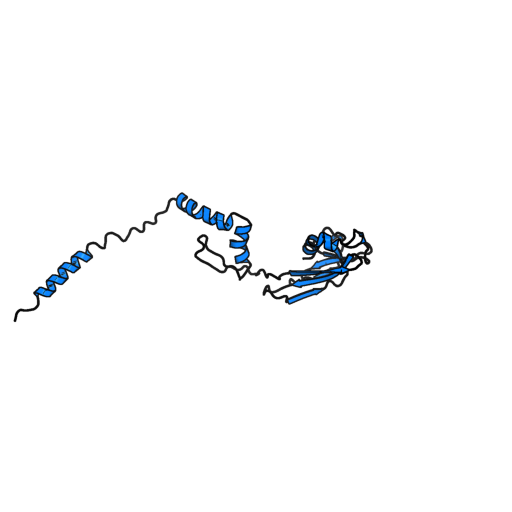 779 O O . THR A 1 103 ? 14.307 8.015 -9.824 1.00 94.50 103 THR A O 1
ATOM 782 N N . GLY A 1 104 ? 14.828 7.348 -7.743 1.00 94.25 104 GLY A N 1
ATOM 783 C CA . GLY A 1 104 ? 13.576 7.753 -7.106 1.00 94.25 104 GLY A CA 1
ATOM 784 C C . GLY A 1 104 ? 12.448 6.727 -7.242 1.00 94.25 104 GLY A C 1
ATOM 785 O O . GLY A 1 104 ? 11.435 6.861 -6.564 1.00 94.25 104 GLY A O 1
ATOM 786 N N . ASP A 1 105 ? 12.613 5.688 -8.066 1.00 96.69 105 ASP A N 1
ATOM 787 C CA . ASP A 1 105 ? 11.682 4.556 -8.108 1.00 96.69 105 ASP A CA 1
ATOM 788 C C . ASP A 1 105 ? 11.769 3.750 -6.805 1.00 96.69 105 ASP A C 1
ATOM 790 O O . ASP A 1 105 ? 12.853 3.640 -6.224 1.00 96.69 105 ASP A O 1
ATOM 794 N N . LEU A 1 106 ? 10.678 3.123 -6.366 1.00 96.88 106 LEU A N 1
ATOM 795 C CA . LEU A 1 106 ? 10.725 2.174 -5.252 1.00 96.88 106 LEU A CA 1
ATOM 796 C C . LEU A 1 106 ? 11.305 0.850 -5.751 1.00 96.88 106 LEU A C 1
ATOM 798 O O . LEU A 1 106 ? 10.660 0.126 -6.508 1.00 96.88 106 LEU A O 1
ATOM 802 N N . SER A 1 107 ? 12.519 0.527 -5.309 1.00 95.94 107 SER A N 1
ATOM 803 C CA . SER A 1 107 ? 13.187 -0.742 -5.617 1.00 95.94 107 SER A CA 1
ATOM 804 C C . SER A 1 107 ? 12.667 -1.902 -4.776 1.00 95.94 107 SER A C 1
ATOM 806 O O . SER A 1 107 ? 12.847 -3.058 -5.153 1.00 95.94 107 SER A O 1
ATOM 808 N N . LYS A 1 108 ? 12.023 -1.608 -3.642 1.00 96.31 108 LYS A N 1
ATOM 809 C CA . LYS A 1 108 ? 11.334 -2.600 -2.820 1.00 96.31 108 LYS A CA 1
ATOM 810 C C . LYS A 1 108 ? 10.002 -2.040 -2.351 1.00 96.31 108 LYS A C 1
ATOM 812 O O . LYS A 1 108 ? 9.965 -0.964 -1.762 1.00 96.31 108 LYS A O 1
ATOM 817 N N . VAL A 1 109 ? 8.940 -2.800 -2.585 1.00 97.12 109 VAL A N 1
ATOM 818 C CA . VAL A 1 109 ? 7.635 -2.641 -1.942 1.00 97.12 109 VAL A CA 1
ATOM 819 C C . VAL A 1 109 ? 7.262 -4.012 -1.399 1.00 97.12 109 VAL A C 1
ATOM 821 O O . VAL A 1 109 ? 7.203 -4.985 -2.153 1.00 97.12 109 VAL A O 1
ATOM 824 N N . LEU A 1 110 ? 7.095 -4.098 -0.088 1.00 96.62 110 LEU A N 1
ATOM 825 C CA . LEU A 1 110 ? 6.774 -5.318 0.634 1.00 96.62 110 LEU A CA 1
ATOM 826 C C . LEU A 1 110 ? 5.450 -5.106 1.357 1.00 96.62 110 LEU A C 1
ATOM 828 O O . LEU A 1 110 ? 5.325 -4.172 2.146 1.00 96.62 110 LEU A O 1
ATOM 832 N N . ILE A 1 111 ? 4.494 -5.977 1.065 1.00 95.19 111 ILE A N 1
ATOM 833 C CA . ILE A 1 111 ? 3.185 -6.012 1.702 1.00 95.19 111 ILE A CA 1
ATOM 834 C C . ILE A 1 111 ? 3.173 -7.198 2.655 1.00 95.19 111 ILE A C 1
ATOM 836 O O . ILE A 1 111 ? 3.403 -8.328 2.236 1.00 95.19 111 ILE A O 1
ATOM 840 N N . GLU A 1 112 ? 2.917 -6.951 3.926 1.00 94.62 112 GLU A N 1
ATOM 841 C CA . GLU A 1 112 ? 2.775 -7.972 4.956 1.00 94.62 112 GLU A CA 1
ATOM 842 C C . GLU A 1 112 ? 1.349 -7.921 5.490 1.00 94.62 112 GLU A C 1
ATOM 844 O O . GLU A 1 112 ? 0.819 -6.839 5.731 1.00 94.62 112 GLU A O 1
ATOM 849 N N . GLN A 1 113 ? 0.715 -9.081 5.633 1.00 92.75 113 GLN A N 1
ATOM 850 C CA . GLN A 1 113 ? -0.659 -9.189 6.102 1.00 92.75 113 GLN A CA 1
ATOM 851 C C . GLN A 1 113 ? -0.773 -10.208 7.226 1.00 92.75 113 GLN A C 1
ATOM 853 O O . GLN A 1 113 ? -0.115 -11.252 7.219 1.00 92.75 113 GLN A O 1
ATOM 858 N N . ASP A 1 114 ? -1.666 -9.896 8.149 1.00 91.00 114 ASP A N 1
ATOM 859 C CA . ASP A 1 114 ? -2.252 -10.834 9.091 1.00 91.00 114 ASP A CA 1
ATOM 860 C C . ASP A 1 114 ? -3.615 -11.260 8.523 1.00 91.00 114 ASP A C 1
ATOM 862 O O . ASP A 1 114 ? -4.590 -10.505 8.573 1.00 91.00 114 ASP A O 1
ATOM 866 N N . THR A 1 115 ? -3.663 -12.429 7.875 1.00 88.00 115 THR A N 1
ATOM 867 C CA . THR A 1 115 ? -4.859 -12.880 7.144 1.00 88.00 115 THR A CA 1
ATOM 868 C C . THR A 1 115 ? -5.905 -13.545 8.032 1.00 88.00 115 THR A C 1
ATOM 870 O O . THR A 1 115 ? -7.046 -13.719 7.593 1.00 88.00 115 THR A O 1
ATOM 873 N N . ASN A 1 116 ? -5.549 -13.902 9.269 1.00 85.50 116 ASN A N 1
ATOM 874 C CA . ASN A 1 116 ? -6.450 -14.517 10.244 1.00 85.50 116 ASN A CA 1
ATOM 875 C C . ASN A 1 116 ? -6.785 -13.600 11.442 1.00 85.50 116 ASN A C 1
ATOM 877 O O . ASN A 1 116 ? -7.606 -13.980 12.279 1.00 85.50 116 ASN A O 1
ATOM 881 N N . PHE A 1 117 ? -6.212 -12.396 11.473 1.00 81.69 117 PHE A N 1
ATOM 882 C CA . PHE A 1 117 ? -6.379 -11.357 12.484 1.00 81.69 117 PHE A CA 1
ATOM 883 C C . PHE A 1 117 ? -5.935 -11.762 13.899 1.00 81.69 117 PHE A C 1
ATOM 885 O O . PHE A 1 117 ? -6.487 -11.275 14.888 1.00 81.69 117 PHE A O 1
ATOM 892 N N . ASP A 1 118 ? -4.934 -12.638 14.017 1.00 82.56 118 ASP A N 1
ATOM 893 C CA . ASP A 1 118 ? -4.411 -13.126 15.302 1.00 82.56 118 ASP A CA 1
ATOM 894 C C . ASP A 1 118 ? -3.244 -12.289 15.874 1.00 82.56 118 ASP A C 1
ATOM 896 O O . ASP A 1 118 ? -2.607 -12.668 16.863 1.00 82.56 118 ASP A O 1
ATOM 900 N N . SER A 1 119 ? -3.003 -11.113 15.288 1.00 82.25 119 SER A N 1
ATOM 901 C CA . SER A 1 119 ? -1.882 -10.204 15.558 1.00 82.25 119 SER A CA 1
ATOM 902 C C . SER A 1 119 ? -0.513 -10.727 15.118 1.00 82.25 119 SER A C 1
ATOM 904 O O . SER A 1 119 ? 0.512 -10.225 15.591 1.00 82.25 119 SER A O 1
ATOM 906 N N . LYS A 1 120 ? -0.459 -11.704 14.207 1.00 87.31 120 LYS A N 1
ATOM 907 C CA . LYS A 1 120 ? 0.785 -12.187 13.598 1.00 87.31 120 LYS A CA 1
ATOM 908 C C . LYS A 1 120 ? 0.700 -12.108 12.083 1.00 87.31 120 LYS A C 1
ATOM 910 O O . LYS A 1 120 ? -0.271 -12.510 11.463 1.00 87.31 120 LYS A O 1
ATOM 915 N N . ILE A 1 121 ? 1.784 -11.638 11.475 1.00 90.62 121 ILE A N 1
ATOM 916 C CA . ILE A 1 121 ? 1.925 -11.674 10.022 1.00 90.62 121 ILE A CA 1
ATOM 917 C C . ILE A 1 121 ? 2.050 -13.132 9.569 1.00 90.62 121 ILE A C 1
ATOM 919 O O . ILE A 1 121 ? 2.959 -13.847 9.999 1.00 90.62 121 ILE A O 1
ATOM 923 N N . ASP A 1 122 ? 1.164 -13.552 8.671 1.00 91.69 122 ASP A N 1
ATOM 924 C CA . ASP A 1 122 ? 1.133 -14.898 8.087 1.00 91.69 122 ASP A CA 1
ATOM 925 C C . ASP A 1 122 ? 1.273 -14.890 6.552 1.00 91.69 122 ASP A C 1
ATOM 927 O O . ASP A 1 122 ? 1.461 -15.941 5.925 1.00 91.69 122 ASP A O 1
ATOM 931 N N . TYR A 1 123 ? 1.257 -13.704 5.939 1.00 94.75 123 TYR A N 1
ATOM 932 C CA . TYR A 1 123 ? 1.444 -13.521 4.511 1.00 94.75 123 TYR A CA 1
ATOM 933 C C . TYR A 1 123 ? 2.375 -12.349 4.204 1.00 94.75 123 TYR A C 1
ATOM 935 O O . TYR A 1 123 ? 2.320 -11.296 4.832 1.00 94.75 123 TYR A O 1
ATOM 943 N N . SER A 1 124 ? 3.233 -12.534 3.201 1.00 95.75 124 SER A N 1
ATOM 944 C CA . SER A 1 124 ? 4.155 -11.511 2.722 1.00 95.75 124 SER A CA 1
ATOM 945 C C . SER A 1 124 ? 4.250 -11.563 1.200 1.00 95.75 124 SER A C 1
ATOM 947 O O . SER A 1 124 ? 4.417 -12.635 0.611 1.00 95.75 124 SER A O 1
ATOM 949 N N . TYR A 1 125 ? 4.146 -10.402 0.560 1.00 96.69 125 TYR A N 1
ATOM 950 C CA . TYR A 1 125 ? 4.198 -10.228 -0.882 1.00 96.69 125 TYR A CA 1
ATOM 951 C C . TYR A 1 125 ? 5.195 -9.130 -1.247 1.00 96.69 125 TYR A C 1
ATOM 953 O O . TYR A 1 125 ? 4.995 -7.951 -0.957 1.00 96.69 125 TYR A O 1
ATOM 961 N N . SER A 1 126 ? 6.284 -9.520 -1.911 1.00 97.12 126 SER A N 1
ATOM 962 C CA . SER A 1 126 ? 7.234 -8.574 -2.492 1.00 97.12 126 SER A CA 1
ATOM 963 C C . SER A 1 126 ? 6.797 -8.241 -3.910 1.00 97.12 126 SER A C 1
ATOM 965 O O . SER A 1 126 ? 6.723 -9.130 -4.761 1.00 97.12 126 SER A O 1
ATOM 967 N N . VAL A 1 127 ? 6.561 -6.961 -4.186 1.00 96.69 127 VAL A N 1
ATOM 968 C CA . VAL A 1 127 ? 6.250 -6.494 -5.539 1.00 96.69 127 VAL A CA 1
ATOM 969 C C . VAL A 1 127 ? 7.427 -6.838 -6.464 1.00 96.69 127 VAL A C 1
ATOM 971 O O . VAL A 1 127 ? 8.559 -6.452 -6.167 1.00 96.69 127 VAL A O 1
ATOM 974 N N . PRO A 1 128 ? 7.202 -7.567 -7.575 1.00 96.00 128 PRO A N 1
ATOM 975 C CA . PRO A 1 128 ? 8.285 -8.103 -8.404 1.00 96.00 128 PRO A CA 1
ATOM 976 C C . PRO A 1 128 ? 8.845 -7.089 -9.415 1.00 96.00 128 PRO A C 1
ATOM 978 O O . PRO A 1 128 ? 9.613 -7.457 -10.302 1.00 96.00 128 PRO A O 1
ATOM 981 N N . VAL A 1 129 ? 8.438 -5.821 -9.322 1.00 96.50 129 VAL A N 1
ATOM 982 C CA . VAL A 1 129 ? 8.794 -4.753 -10.260 1.00 96.50 129 VAL A CA 1
ATOM 983 C C . VAL A 1 129 ? 9.206 -3.493 -9.510 1.00 96.50 129 VAL A C 1
ATOM 985 O O . VAL A 1 129 ? 8.723 -3.229 -8.411 1.00 96.50 129 VAL A O 1
ATOM 988 N N .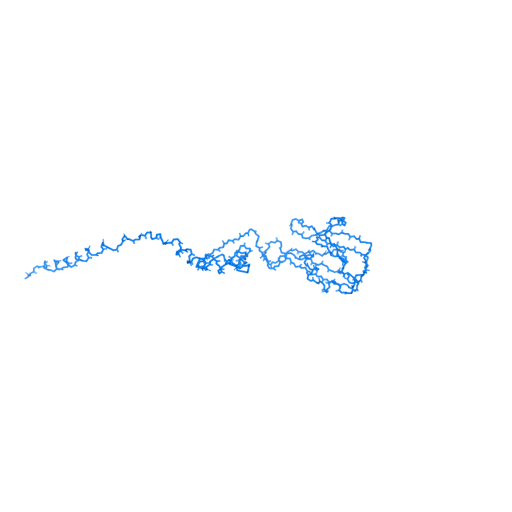 SER A 1 130 ? 10.074 -2.693 -10.128 1.00 96.50 130 SER A N 1
ATOM 989 C CA . SER A 1 130 ? 10.379 -1.351 -9.628 1.00 96.50 130 SER A CA 1
ATOM 990 C C . SER A 1 130 ? 9.163 -0.446 -9.814 1.00 96.50 130 SER A C 1
ATOM 992 O O . SER A 1 130 ? 8.573 -0.438 -10.897 1.00 96.50 130 SER A O 1
ATOM 994 N N . VAL A 1 131 ? 8.780 0.308 -8.786 1.00 97.69 131 VAL A N 1
ATOM 995 C CA . VAL A 1 131 ? 7.596 1.177 -8.833 1.00 97.69 131 VAL A CA 1
ATOM 996 C C . VAL A 1 131 ? 8.014 2.612 -9.129 1.00 97.69 131 VAL A C 1
ATOM 998 O O . VAL A 1 131 ? 8.614 3.288 -8.297 1.00 97.69 131 VAL A O 1
ATOM 1001 N N . SER A 1 132 ? 7.659 3.082 -10.318 1.00 97.56 132 SER A N 1
ATOM 1002 C CA . SER A 1 132 ? 7.915 4.445 -10.796 1.00 97.56 132 SER A CA 1
ATOM 1003 C C . SER A 1 132 ? 6.770 5.403 -10.467 1.00 97.56 132 SER A C 1
ATOM 1005 O O . SER A 1 132 ? 6.969 6.619 -10.383 1.00 97.56 132 SER A O 1
ATOM 1007 N N . GLY A 1 133 ? 5.564 4.858 -10.288 1.00 96.88 133 GLY A N 1
ATOM 1008 C CA . GLY A 1 133 ? 4.342 5.603 -10.012 1.00 96.88 133 GLY A CA 1
ATOM 1009 C C . GLY A 1 133 ? 3.338 4.809 -9.199 1.00 96.88 133 GLY A C 1
ATOM 1010 O O . GLY A 1 133 ? 3.311 3.580 -9.254 1.00 96.88 133 GLY A O 1
ATOM 1011 N N . VAL A 1 134 ? 2.492 5.5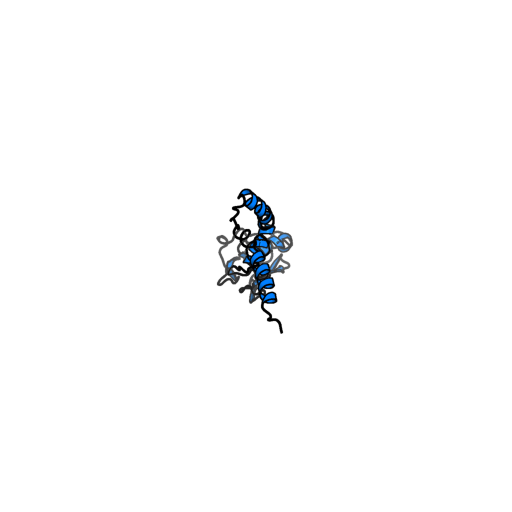28 -8.474 1.00 97.50 134 VAL A N 1
ATOM 1012 C CA . VAL A 1 134 ? 1.457 4.959 -7.607 1.00 97.50 134 VAL A CA 1
ATOM 1013 C C . VAL A 1 134 ? 0.093 5.426 -8.103 1.00 97.50 134 VAL A C 1
ATOM 1015 O O . VAL A 1 134 ? -0.047 6.540 -8.607 1.00 97.50 134 VAL A O 1
ATOM 1018 N N . CYS A 1 135 ? -0.899 4.551 -8.017 1.00 96.94 135 CYS A N 1
ATOM 1019 C CA . CYS A 1 135 ? -2.287 4.789 -8.391 1.00 96.94 135 CYS A CA 1
ATOM 1020 C C . CYS A 1 135 ? -3.170 4.377 -7.209 1.00 96.94 135 CYS A C 1
ATOM 1022 O O . CYS A 1 135 ? -2.762 3.538 -6.415 1.00 96.94 135 CYS A O 1
ATOM 1024 N N . SER A 1 136 ? -4.405 4.869 -7.127 1.00 94.19 136 SER A N 1
ATOM 1025 C CA . SER A 1 136 ? -5.304 4.571 -5.998 1.00 94.19 136 SER A CA 1
ATOM 1026 C C . SER A 1 136 ? -5.684 3.090 -5.850 1.00 94.19 136 SER A C 1
ATOM 1028 O O . SER A 1 136 ? -6.304 2.697 -4.869 1.00 94.19 136 SER A O 1
ATOM 1030 N N . ASN A 1 137 ? -5.390 2.263 -6.854 1.00 95.44 137 ASN A N 1
ATOM 1031 C CA . ASN A 1 137 ? -5.668 0.829 -6.868 1.00 95.44 137 ASN A CA 1
ATOM 1032 C C . ASN A 1 137 ? -4.534 0.006 -7.508 1.00 95.44 137 ASN A C 1
ATOM 1034 O O . ASN A 1 137 ? -4.765 -1.119 -7.959 1.00 95.44 137 ASN A O 1
ATOM 1038 N N . GLY A 1 138 ? -3.321 0.554 -7.601 1.00 96.69 138 GLY A N 1
ATOM 1039 C CA . GLY A 1 138 ? -2.223 -0.132 -8.273 1.00 96.69 138 GLY A CA 1
ATOM 1040 C C . GLY A 1 138 ? -0.953 0.695 -8.405 1.00 96.69 138 GLY A C 1
ATOM 1041 O O . GLY A 1 138 ? -0.761 1.702 -7.731 1.00 96.69 138 GLY A O 1
ATOM 1042 N N . VAL A 1 139 ? -0.070 0.261 -9.298 1.00 97.88 139 VAL A N 1
ATOM 1043 C CA . VAL A 1 139 ? 1.244 0.867 -9.517 1.00 97.88 139 VAL A CA 1
ATOM 1044 C C . VAL A 1 139 ? 1.610 0.901 -10.997 1.00 97.88 139 VAL A C 1
ATOM 1046 O O . VAL A 1 139 ? 1.101 0.134 -11.819 1.00 97.88 139 VAL A O 1
ATOM 1049 N N . MET A 1 140 ? 2.550 1.780 -11.332 1.00 97.69 140 MET A N 1
ATOM 1050 C CA . MET A 1 140 ? 3.197 1.836 -12.638 1.00 97.69 140 MET A CA 1
ATOM 1051 C C . MET A 1 140 ? 4.684 1.523 -12.504 1.00 97.69 140 MET A C 1
ATOM 1053 O O . MET A 1 140 ? 5.366 2.055 -11.628 1.00 97.69 140 MET A O 1
ATOM 1057 N N . SER A 1 141 ? 5.189 0.686 -13.405 1.00 97.88 141 SER A N 1
ATOM 1058 C CA . SER A 1 141 ? 6.611 0.371 -13.535 1.00 97.88 141 SER A CA 1
ATOM 1059 C C . SER A 1 141 ? 7.103 0.873 -14.882 1.00 97.88 141 SER A C 1
ATOM 1061 O O . SER A 1 141 ? 6.619 0.415 -15.915 1.00 97.88 141 SER A O 1
ATOM 1063 N N . CYS A 1 142 ? 8.018 1.833 -14.878 1.00 97.62 142 CYS A N 1
ATOM 1064 C CA . CYS A 1 142 ? 8.550 2.469 -16.079 1.00 97.62 142 CYS A CA 1
ATOM 1065 C C . CYS A 1 142 ? 10.046 2.169 -16.227 1.00 97.62 142 CYS A C 1
ATOM 1067 O O . CYS A 1 142 ? 10.650 1.478 -15.400 1.00 97.62 142 CYS A O 1
ATOM 1069 N N . ALA A 1 143 ? 10.666 2.688 -17.288 1.00 96.50 143 ALA A N 1
ATOM 1070 C CA . ALA A 1 143 ? 12.123 2.688 -17.368 1.00 96.50 143 ALA A CA 1
ATOM 1071 C C . ALA A 1 143 ? 12.730 3.442 -16.155 1.00 96.50 143 ALA A C 1
ATOM 1073 O O . ALA A 1 143 ? 12.164 4.460 -15.746 1.00 96.50 143 ALA A O 1
ATOM 1074 N N . PRO A 1 144 ? 13.862 2.982 -15.580 1.00 94.31 144 PRO A N 1
ATOM 1075 C CA . PRO A 1 144 ? 14.407 3.548 -14.343 1.00 94.31 144 PRO A CA 1
ATOM 1076 C C . PRO A 1 144 ? 14.606 5.066 -14.403 1.00 94.31 144 PRO A C 1
ATOM 1078 O O . PRO A 1 144 ? 15.283 5.575 -15.296 1.00 94.31 144 PRO A O 1
ATOM 1081 N N . GLY A 1 145 ? 14.024 5.784 -13.441 1.00 93.00 145 GLY A N 1
ATOM 1082 C CA . GLY A 1 145 ? 14.101 7.242 -13.316 1.00 93.00 145 GLY A CA 1
ATOM 1083 C C . GLY A 1 145 ? 13.334 8.028 -14.375 1.00 93.00 145 GLY A C 1
ATOM 1084 O O . GLY A 1 145 ? 13.486 9.247 -14.441 1.00 93.00 145 GLY A O 1
ATOM 1085 N N . LEU A 1 146 ? 12.531 7.360 -15.206 1.00 95.00 146 LEU A N 1
ATOM 1086 C CA . LEU A 1 146 ? 11.776 7.955 -16.307 1.00 95.00 146 LEU A CA 1
ATOM 1087 C C . LEU A 1 146 ? 10.270 7.718 -16.138 1.00 95.00 146 LEU A C 1
ATOM 1089 O O . LEU A 1 146 ? 9.832 6.835 -15.405 1.00 95.00 146 LEU A O 1
ATOM 1093 N N . TRP A 1 147 ? 9.468 8.490 -16.867 1.00 95.31 147 TRP A N 1
ATOM 1094 C CA . TRP A 1 147 ? 8.016 8.309 -16.973 1.00 95.31 147 TRP A CA 1
ATOM 1095 C C . TRP A 1 147 ? 7.624 7.895 -18.396 1.00 95.31 147 TRP A C 1
ATOM 1097 O O . TRP A 1 147 ? 6.831 8.545 -19.075 1.00 95.31 147 TRP A O 1
ATOM 1107 N N . ASN A 1 148 ? 8.274 6.848 -18.905 1.00 95.31 148 ASN A N 1
ATOM 1108 C CA . ASN A 1 148 ? 8.030 6.300 -20.235 1.00 95.31 148 ASN A CA 1
ATOM 1109 C C . ASN A 1 148 ? 8.213 4.775 -20.254 1.00 95.31 148 AS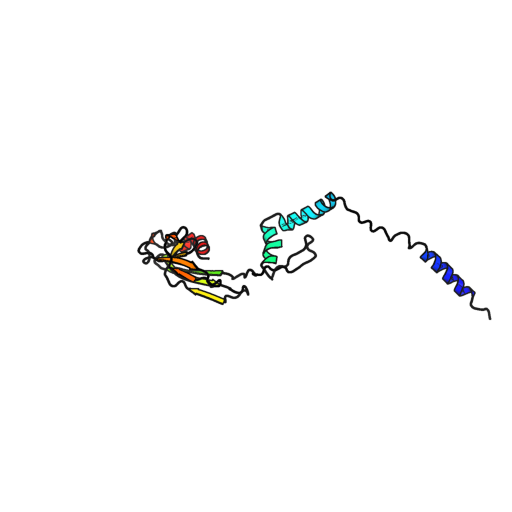N A C 1
ATOM 1111 O O . ASN A 1 148 ? 8.765 4.189 -19.322 1.00 95.31 148 ASN A O 1
ATOM 1115 N N . ASN A 1 149 ? 7.733 4.135 -21.327 1.00 95.38 149 ASN A N 1
ATOM 1116 C CA . ASN A 1 149 ? 7.782 2.677 -21.502 1.00 95.38 149 ASN A CA 1
ATOM 1117 C C . ASN A 1 149 ? 7.186 1.920 -20.304 1.00 95.38 149 ASN A C 1
ATOM 1119 O O . ASN A 1 149 ? 7.751 0.940 -19.821 1.00 95.38 149 ASN A O 1
ATOM 1123 N N . CYS A 1 150 ? 6.062 2.427 -19.800 1.00 96.75 150 CYS A N 1
ATOM 1124 C CA . CYS A 1 150 ? 5.482 1.956 -18.558 1.00 96.75 150 CYS A CA 1
ATOM 1125 C C . CYS A 1 150 ? 4.582 0.737 -18.757 1.00 96.75 150 CYS A C 1
ATOM 1127 O O . CYS A 1 150 ? 3.816 0.656 -19.718 1.00 96.75 150 CYS A O 1
ATOM 1129 N N . LYS A 1 151 ? 4.629 -0.162 -17.777 1.00 97.81 151 LYS A N 1
ATOM 1130 C CA . LYS A 1 151 ? 3.637 -1.205 -17.543 1.00 97.81 151 LYS A CA 1
ATOM 1131 C C . LYS A 1 151 ? 2.794 -0.857 -16.327 1.00 97.81 151 LYS A C 1
ATOM 1133 O O . LYS A 1 151 ? 3.289 -0.295 -15.348 1.00 97.81 151 LYS A O 1
ATOM 1138 N N . SER A 1 152 ? 1.525 -1.210 -16.413 1.00 97.75 152 SER A N 1
ATOM 1139 C CA . SER A 1 152 ? 0.506 -0.904 -15.422 1.00 97.75 152 SER A CA 1
ATOM 1140 C C . SER A 1 152 ? 0.098 -2.173 -14.698 1.00 97.75 152 SER A C 1
ATOM 1142 O O . SER A 1 152 ? -0.090 -3.221 -15.315 1.00 97.75 152 SER A O 1
ATOM 1144 N N . TYR A 1 153 ? -0.041 -2.074 -13.382 1.00 97.94 153 TYR A N 1
ATOM 1145 C CA . TYR A 1 153 ? -0.425 -3.205 -12.566 1.00 97.94 153 TYR A CA 1
ATOM 1146 C C . TYR A 1 153 ? -1.430 -2.800 -11.500 1.00 97.94 153 TYR A C 1
ATOM 1148 O O . TYR A 1 153 ? -1.273 -1.773 -10.848 1.00 97.94 153 TYR A O 1
ATOM 1156 N N . LYS A 1 154 ? -2.439 -3.636 -11.299 1.00 97.25 154 LYS A N 1
ATOM 1157 C CA . LYS A 1 154 ? -3.549 -3.421 -10.378 1.00 97.25 154 LYS A CA 1
ATOM 1158 C C . LYS A 1 154 ? -3.462 -4.391 -9.210 1.00 97.25 154 LYS A C 1
ATOM 1160 O O . LYS A 1 154 ? -3.127 -5.568 -9.395 1.00 97.25 154 LYS A O 1
ATOM 1165 N N . TRP A 1 155 ? -3.776 -3.889 -8.022 1.00 96.00 155 TRP A N 1
ATOM 1166 C CA . TRP A 1 155 ? -3.893 -4.711 -6.828 1.00 96.00 155 TRP A CA 1
ATOM 1167 C C . TRP A 1 155 ? -5.081 -5.668 -6.951 1.00 96.00 155 TRP A C 1
ATOM 1169 O O . TRP A 1 155 ? -6.170 -5.295 -7.388 1.00 96.00 155 TRP A O 1
ATOM 1179 N N . SER A 1 156 ? -4.859 -6.915 -6.556 1.00 94.81 156 SER A N 1
ATOM 1180 C CA . SER A 1 156 ? -5.857 -7.977 -6.495 1.00 94.81 156 SER A CA 1
ATOM 1181 C C . SER A 1 156 ? -5.703 -8.728 -5.179 1.00 94.81 156 SER A C 1
ATOM 1183 O O . SER A 1 156 ? -4.591 -8.874 -4.676 1.00 94.81 156 SER A O 1
ATOM 1185 N N . ALA A 1 157 ? -6.808 -9.214 -4.620 1.00 92.50 157 ALA A N 1
ATOM 1186 C CA . ALA A 1 157 ? -6.815 -9.908 -3.335 1.00 92.50 157 ALA A CA 1
ATOM 1187 C C . ALA A 1 157 ? -7.489 -11.289 -3.424 1.00 92.50 157 ALA A C 1
ATOM 1189 O O . ALA A 1 157 ? -8.513 -11.515 -2.767 1.00 92.50 157 ALA A O 1
ATOM 1190 N N . PRO A 1 158 ? -6.981 -12.231 -4.246 1.00 90.81 158 PRO A N 1
ATOM 1191 C CA . PRO A 1 158 ? -7.534 -13.578 -4.291 1.00 90.81 158 PRO A CA 1
ATOM 1192 C C . PRO A 1 158 ? -7.433 -14.219 -2.903 1.00 90.81 158 PRO A C 1
ATOM 1194 O O . PRO A 1 158 ? -6.351 -14.327 -2.329 1.00 90.81 158 PRO A O 1
ATOM 1197 N N . ASN A 1 159 ? -8.574 -14.638 -2.350 1.00 88.38 159 ASN A N 1
ATOM 1198 C CA . ASN A 1 159 ? -8.673 -15.183 -0.991 1.00 88.38 159 ASN A CA 1
ATOM 1199 C C . ASN A 1 159 ? -8.129 -14.235 0.101 1.00 88.38 159 ASN A C 1
ATOM 1201 O O . ASN A 1 159 ? -7.569 -14.699 1.089 1.00 88.38 159 ASN A O 1
ATOM 1205 N N . GLY A 1 160 ? -8.247 -12.915 -0.094 1.00 87.56 160 GLY A N 1
ATOM 1206 C CA . GLY A 1 160 ? -7.822 -11.908 0.888 1.00 87.56 160 GLY A CA 1
ATOM 1207 C C . GLY A 1 160 ? -6.320 -11.593 0.904 1.00 87.56 160 GLY A C 1
ATOM 1208 O O . GLY A 1 160 ? -5.883 -10.792 1.727 1.00 87.56 160 GLY A O 1
ATOM 1209 N N . LYS A 1 161 ? -5.529 -12.178 -0.006 1.00 93.06 161 LYS A N 1
ATOM 1210 C CA . LYS A 1 161 ? -4.070 -11.995 -0.079 1.00 93.06 161 LYS A CA 1
ATOM 1211 C C . LYS A 1 161 ? -3.682 -11.009 -1.169 1.00 93.06 161 LYS A C 1
ATOM 1213 O O . LYS A 1 161 ? -3.969 -11.255 -2.337 1.00 93.06 161 LYS A O 1
ATOM 1218 N N . ALA A 1 162 ? -3.022 -9.920 -0.796 1.00 93.75 162 ALA A N 1
ATOM 1219 C CA . ALA A 1 162 ? -2.594 -8.867 -1.701 1.00 93.75 162 ALA A CA 1
ATOM 1220 C C . ALA A 1 162 ? -1.595 -9.402 -2.733 1.00 93.75 162 ALA A C 1
ATOM 1222 O O . ALA A 1 162 ? -0.540 -9.934 -2.408 1.00 93.75 162 ALA A O 1
ATOM 1223 N N . THR A 1 163 ? -1.930 -9.232 -4.002 1.00 95.62 163 THR A N 1
ATOM 1224 C CA . THR A 1 163 ? -1.107 -9.604 -5.149 1.00 95.62 163 THR A CA 1
ATOM 1225 C C . THR A 1 163 ? -1.222 -8.528 -6.209 1.00 95.62 163 THR A C 1
ATOM 1227 O O . THR A 1 163 ? -2.175 -7.747 -6.231 1.00 95.62 163 THR A O 1
ATOM 1230 N N . LEU A 1 164 ? -0.248 -8.484 -7.108 1.00 96.06 164 LEU A N 1
ATOM 1231 C CA . LEU A 1 164 ? -0.219 -7.509 -8.179 1.00 96.06 164 LEU A CA 1
ATOM 1232 C C . LEU A 1 164 ? -0.420 -8.218 -9.521 1.00 96.06 164 LEU A C 1
ATOM 1234 O O . LEU A 1 164 ? 0.272 -9.187 -9.824 1.00 96.06 164 LEU A O 1
ATOM 1238 N N . THR A 1 165 ? -1.365 -7.731 -10.321 1.00 96.62 165 THR A N 1
ATOM 1239 C CA . THR A 1 165 ? -1.704 -8.297 -11.635 1.00 96.62 165 THR A CA 1
ATOM 1240 C C . THR A 1 165 ? -1.541 -7.246 -12.721 1.00 96.62 165 THR A C 1
ATOM 1242 O O . THR A 1 165 ? -1.896 -6.089 -12.507 1.00 96.62 165 THR A O 1
ATOM 1245 N N . GLU A 1 166 ? -0.976 -7.614 -13.872 1.00 96.88 166 GLU A N 1
ATOM 1246 C CA . GLU A 1 166 ? -0.861 -6.691 -15.007 1.00 96.88 166 GLU A CA 1
ATOM 1247 C C . GLU A 1 166 ? -2.261 -6.311 -15.505 1.00 96.88 166 GLU A C 1
ATOM 1249 O O . GLU A 1 166 ? -3.133 -7.169 -15.646 1.00 96.88 166 GLU A O 1
ATOM 1254 N N . ALA A 1 167 ? -2.482 -5.018 -15.726 1.00 96.75 167 ALA A N 1
ATOM 1255 C CA . ALA A 1 167 ? -3.777 -4.472 -16.111 1.00 96.75 167 ALA A CA 1
ATOM 1256 C C . ALA A 1 167 ? -3.589 -3.280 -17.057 1.00 96.75 167 ALA A C 1
ATOM 1258 O O . ALA A 1 167 ? -2.582 -2.569 -16.962 1.00 96.75 167 ALA A O 1
ATOM 1259 N N . PRO A 1 168 ? -4.542 -3.014 -17.966 1.00 95.56 168 PRO A N 1
ATOM 1260 C CA . PRO A 1 168 ? -4.463 -1.840 -18.820 1.00 95.56 168 PRO A CA 1
ATOM 1261 C C . PRO A 1 168 ? -4.540 -0.549 -17.979 1.00 95.56 168 PRO A C 1
ATOM 1263 O O . PRO A 1 168 ? -5.261 -0.511 -16.979 1.00 95.56 168 PRO A O 1
ATOM 1266 N N . PRO A 1 169 ? -3.871 0.547 -18.392 1.00 92.62 169 PRO A N 1
ATOM 1267 C CA . PRO A 1 169 ? -3.888 1.812 -17.651 1.00 92.62 169 PRO A CA 1
ATOM 1268 C C . PRO A 1 169 ? -5.293 2.378 -17.397 1.00 92.62 169 PRO A C 1
ATOM 1270 O O . PRO A 1 169 ? -5.503 3.072 -16.409 1.00 92.62 169 PRO A O 1
ATOM 1273 N N . SER A 1 170 ? -6.265 2.062 -18.260 1.00 94.88 170 SER A N 1
ATOM 1274 C CA . SER A 1 170 ? -7.672 2.461 -18.109 1.00 94.88 170 SER A CA 1
ATOM 1275 C C . SER A 1 170 ? -8.365 1.859 -16.883 1.00 94.88 170 SER A C 1
ATOM 1277 O O . SER A 1 170 ? -9.425 2.336 -16.493 1.00 94.88 170 SER A O 1
ATOM 1279 N N . GLU A 1 171 ? -7.803 0.804 -16.290 1.00 96.06 171 GLU A N 1
ATOM 1280 C CA . GLU A 1 171 ? -8.316 0.183 -15.066 1.00 96.06 171 GLU A CA 1
ATOM 1281 C C . GLU A 1 171 ? -7.666 0.717 -13.784 1.00 96.06 171 GLU A C 1
ATOM 1283 O O . GLU A 1 171 ? -8.032 0.284 -12.685 1.00 96.06 171 GLU A O 1
ATOM 1288 N N . LEU A 1 172 ? -6.709 1.638 -13.909 1.00 95.62 172 LEU A N 1
ATOM 1289 C CA . LEU A 1 172 ? -6.046 2.268 -12.778 1.00 95.62 172 LEU A CA 1
ATOM 1290 C C . LEU A 1 172 ? -6.678 3.619 -12.437 1.00 95.62 172 LEU A C 1
ATOM 1292 O O . LEU A 1 172 ? -7.074 4.389 -13.311 1.00 95.62 172 LEU A O 1
ATOM 1296 N N . GLY A 1 173 ? -6.745 3.924 -11.145 1.00 92.94 173 GLY A N 1
ATOM 1297 C CA . GLY A 1 173 ? -7.266 5.187 -10.640 1.00 92.94 173 GLY A CA 1
ATOM 1298 C C . GLY A 1 173 ? -6.163 6.220 -10.427 1.00 92.94 173 GLY A C 1
ATOM 1299 O O . GLY A 1 173 ? -5.344 6.079 -9.524 1.00 92.94 173 GLY A O 1
ATOM 1300 N N . GLY A 1 174 ? -6.152 7.282 -11.239 1.00 92.69 174 GLY A N 1
ATOM 1301 C CA . GLY A 1 174 ? -5.430 8.526 -10.932 1.00 92.69 174 GLY A CA 1
ATOM 1302 C C . GLY A 1 174 ? -3.930 8.373 -10.646 1.00 92.69 174 GLY A C 1
ATOM 1303 O O . GLY A 1 174 ? -3.440 8.902 -9.649 1.00 92.69 174 GLY A O 1
ATOM 1304 N N . CYS A 1 175 ? -3.208 7.647 -11.502 1.00 95.31 175 CYS A N 1
ATOM 1305 C CA . CYS A 1 175 ? -1.778 7.406 -11.328 1.00 95.31 175 CYS A CA 1
ATOM 1306 C C . CYS A 1 175 ? -0.949 8.695 -11.325 1.00 95.31 175 CYS A C 1
ATOM 1308 O O . CYS A 1 175 ? -1.162 9.592 -12.143 1.00 95.31 175 CYS A O 1
ATOM 1310 N N . TYR A 1 176 ? 0.054 8.747 -10.455 1.00 95.31 176 TYR A N 1
ATOM 1311 C CA . TYR A 1 176 ? 1.008 9.845 -10.369 1.00 95.31 176 TYR A CA 1
ATOM 1312 C C . TYR A 1 176 ? 2.439 9.322 -10.268 1.00 95.31 176 TYR A C 1
ATOM 1314 O O . TYR A 1 176 ? 2.707 8.235 -9.752 1.00 95.31 176 TYR A O 1
ATOM 1322 N N . CYS A 1 177 ? 3.365 10.122 -10.782 1.00 95.56 177 CYS A N 1
ATOM 1323 C CA . CYS A 1 177 ? 4.786 9.825 -10.746 1.00 95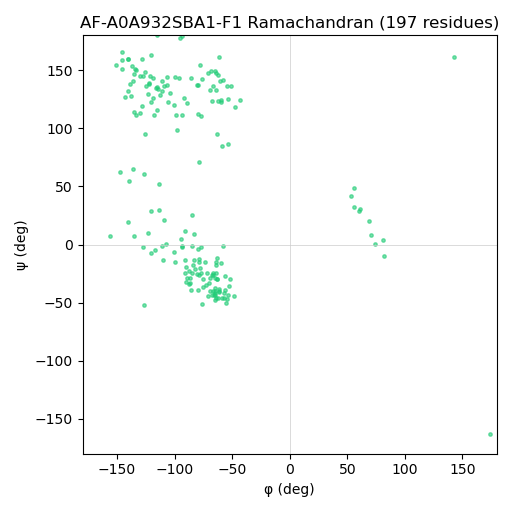.56 177 CYS A CA 1
ATOM 1324 C C . CYS A 1 177 ? 5.373 10.074 -9.352 1.00 95.56 177 CYS A C 1
ATOM 1326 O O . CYS A 1 177 ? 5.004 11.039 -8.680 1.00 95.56 177 CYS A O 1
ATOM 1328 N N . ILE A 1 178 ? 6.309 9.211 -8.943 1.00 96.50 178 ILE A N 1
ATOM 1329 C CA . ILE A 1 178 ? 7.062 9.346 -7.686 1.00 96.50 178 ILE A CA 1
ATOM 1330 C C . ILE A 1 178 ? 8.587 9.284 -7.867 1.00 96.50 178 ILE A C 1
ATOM 1332 O O . ILE A 1 178 ? 9.316 9.423 -6.885 1.00 96.50 178 ILE A O 1
ATOM 1336 N N . ASN A 1 179 ? 9.071 9.072 -9.093 1.00 95.19 179 ASN A N 1
ATOM 1337 C CA . ASN A 1 179 ? 10.498 8.974 -9.391 1.00 95.19 179 ASN A CA 1
ATOM 1338 C C . ASN A 1 179 ? 11.119 10.317 -9.814 1.00 95.19 179 ASN A C 1
ATOM 1340 O O . ASN A 1 179 ? 10.441 11.339 -9.911 1.00 95.19 179 ASN A O 1
ATOM 1344 N N . ASN A 1 180 ? 12.423 10.318 -10.102 1.00 95.06 180 ASN A N 1
ATOM 1345 C CA . ASN A 1 180 ? 13.167 11.551 -10.374 1.00 95.06 180 ASN A CA 1
ATOM 1346 C C . ASN A 1 180 ? 12.706 12.308 -11.634 1.00 95.06 180 ASN A C 1
ATOM 1348 O O . ASN A 1 180 ? 13.029 13.486 -11.774 1.00 95.06 180 ASN A O 1
ATOM 1352 N N . SER A 1 181 ? 11.925 11.690 -12.529 1.00 94.94 181 SER A N 1
ATOM 1353 C CA . SER A 1 181 ? 11.397 12.375 -13.719 1.00 94.94 181 SER A CA 1
ATOM 1354 C C . SER A 1 181 ? 10.381 13.475 -13.391 1.00 94.94 181 SER A C 1
ATOM 1356 O O . SER A 1 181 ? 10.242 14.425 -14.159 1.00 94.94 181 SER A O 1
ATOM 1358 N N . CYS A 1 182 ? 9.694 13.372 -12.250 1.00 93.44 182 CYS A N 1
ATOM 1359 C CA . CYS A 1 182 ? 8.716 14.355 -11.775 1.00 93.44 182 CYS A CA 1
ATOM 1360 C C . CYS A 1 182 ? 9.206 15.183 -10.578 1.00 93.44 182 CYS A C 1
ATOM 1362 O O . CYS A 1 182 ? 8.476 16.047 -10.092 1.00 93.44 182 CYS A O 1
ATOM 1364 N N . GLY A 1 183 ? 10.433 14.946 -10.113 1.00 92.50 183 GLY A N 1
ATOM 1365 C CA . GLY A 1 183 ? 11.059 15.673 -9.013 1.00 92.50 183 GLY A CA 1
ATOM 1366 C C . GLY A 1 183 ? 11.911 14.768 -8.129 1.00 92.50 183 GLY A C 1
ATOM 1367 O O . GLY A 1 183 ? 11.755 13.552 -8.110 1.00 92.50 183 GLY A O 1
ATOM 1368 N N . ASN A 1 184 ? 12.813 15.364 -7.353 1.00 89.44 184 ASN A N 1
ATOM 1369 C CA . ASN A 1 184 ? 13.680 14.605 -6.456 1.00 89.44 184 ASN A CA 1
ATOM 1370 C C . ASN A 1 184 ? 12.940 14.214 -5.172 1.00 89.44 184 ASN A C 1
ATOM 1372 O O . ASN A 1 184 ? 12.284 15.048 -4.549 1.00 89.44 184 ASN A O 1
ATOM 1376 N N . ASN A 1 185 ? 13.128 12.966 -4.733 1.00 86.75 185 ASN A N 1
ATOM 1377 C CA . ASN A 1 185 ? 12.633 12.455 -3.449 1.00 86.75 185 ASN A CA 1
ATOM 1378 C C . ASN A 1 185 ? 11.095 12.513 -3.281 1.00 86.75 185 ASN A C 1
ATOM 1380 O O . ASN A 1 185 ? 10.595 12.619 -2.159 1.00 86.75 185 ASN A O 1
ATOM 1384 N N . MET A 1 186 ? 10.340 12.435 -4.385 1.00 92.31 186 MET A N 1
ATOM 1385 C CA . MET A 1 186 ? 8.873 12.565 -4.385 1.00 92.31 186 MET A CA 1
ATOM 1386 C C . MET A 1 186 ? 8.178 11.473 -3.563 1.00 92.31 186 MET A C 1
ATOM 1388 O O . MET A 1 186 ? 7.223 11.757 -2.840 1.00 92.31 186 MET A O 1
ATOM 1392 N N . ALA A 1 187 ? 8.693 10.241 -3.614 1.00 90.19 187 ALA A N 1
ATOM 1393 C CA . ALA A 1 187 ? 8.185 9.137 -2.807 1.00 90.19 187 ALA A CA 1
ATOM 1394 C C . ALA A 1 187 ? 8.207 9.437 -1.297 1.00 90.19 187 ALA A C 1
ATOM 1396 O O . ALA A 1 187 ? 7.247 9.136 -0.593 1.00 90.19 187 ALA A O 1
ATOM 1397 N N . MET A 1 188 ? 9.279 10.064 -0.802 1.00 90.88 188 MET A N 1
ATOM 1398 C CA . MET A 1 188 ? 9.437 10.342 0.629 1.00 90.88 188 MET A CA 1
ATOM 1399 C C . MET A 1 188 ? 8.795 11.662 1.048 1.00 90.88 188 MET A C 1
ATOM 1401 O O . MET A 1 188 ? 8.271 11.756 2.154 1.00 90.88 188 MET A O 1
ATOM 1405 N N . SER A 1 189 ? 8.803 12.683 0.186 1.00 92.69 189 SER A N 1
ATOM 1406 C CA . SER A 1 189 ? 8.132 13.956 0.483 1.00 92.69 189 SER A CA 1
ATOM 1407 C C . SER A 1 189 ? 6.609 13.807 0.552 1.00 92.69 189 SER A C 1
ATOM 1409 O O . SER A 1 189 ? 5.954 14.559 1.267 1.00 92.69 189 SER A O 1
ATOM 1411 N N . SER A 1 190 ? 6.058 12.810 -0.149 1.00 90.81 190 SER A N 1
ATOM 1412 C CA . SER A 1 190 ? 4.630 12.472 -0.171 1.00 90.81 190 SER A CA 1
ATOM 1413 C C . SER A 1 190 ? 4.336 11.112 0.471 1.00 90.81 190 SER A C 1
ATOM 1415 O O . SER A 1 190 ? 3.377 10.445 0.083 1.00 90.81 190 SER A O 1
ATOM 1417 N N . LEU A 1 191 ? 5.154 10.692 1.445 1.00 93.19 191 LEU A N 1
ATOM 1418 C CA . LEU A 1 191 ? 5.132 9.338 2.005 1.00 93.19 191 LEU A CA 1
ATOM 1419 C C . LEU A 1 191 ? 3.748 8.903 2.498 1.00 93.19 191 LEU A C 1
ATOM 1421 O O . LEU A 1 191 ? 3.330 7.792 2.206 1.00 93.19 191 LEU A O 1
ATOM 1425 N N . SER A 1 192 ? 3.015 9.768 3.204 1.00 92.75 192 SER A N 1
ATOM 1426 C CA . SER A 1 192 ? 1.679 9.432 3.718 1.00 92.75 192 SER A CA 1
ATOM 1427 C C . SER A 1 192 ? 0.689 9.098 2.602 1.00 92.75 192 SER A C 1
ATOM 1429 O O . SER A 1 192 ? -0.079 8.150 2.724 1.00 92.75 192 SER A O 1
ATOM 1431 N N . ARG A 1 193 ? 0.739 9.846 1.496 1.00 93.06 193 ARG A N 1
ATOM 1432 C CA . ARG A 1 193 ? -0.092 9.595 0.318 1.00 93.06 193 ARG A CA 1
ATOM 1433 C C . ARG A 1 193 ? 0.348 8.333 -0.415 1.00 93.06 193 ARG A C 1
ATOM 1435 O O . ARG A 1 193 ? -0.489 7.522 -0.774 1.00 93.06 193 ARG A O 1
ATOM 1442 N N . VAL A 1 194 ? 1.657 8.160 -0.598 1.00 94.38 194 VAL A N 1
ATOM 1443 C CA . VAL A 1 194 ? 2.231 6.961 -1.224 1.00 94.38 194 VAL A CA 1
ATOM 1444 C C . VAL A 1 194 ? 1.856 5.702 -0.453 1.00 94.38 194 VAL A C 1
ATOM 1446 O O . VAL A 1 194 ? 1.433 4.739 -1.075 1.00 94.38 194 VAL A O 1
ATOM 1449 N N . LEU A 1 195 ? 1.977 5.708 0.875 1.00 93.31 195 LEU A N 1
ATOM 1450 C CA . LEU A 1 195 ? 1.583 4.568 1.696 1.00 93.31 195 LEU A CA 1
ATOM 1451 C C . LEU A 1 195 ? 0.074 4.332 1.614 1.00 93.31 195 LEU A C 1
ATOM 1453 O O . LEU A 1 195 ? -0.310 3.216 1.304 1.00 93.31 195 LEU A O 1
ATOM 1457 N N . GLY A 1 196 ? -0.755 5.371 1.762 1.00 91.44 196 GLY A N 1
ATOM 1458 C CA . GLY A 1 196 ? -2.214 5.220 1.697 1.00 91.44 196 GLY A CA 1
ATOM 1459 C C . GLY A 1 196 ? -2.756 4.748 0.341 1.00 91.44 196 GLY A C 1
ATOM 1460 O O . GLY A 1 196 ? -3.778 4.073 0.305 1.00 91.44 196 GLY A O 1
ATOM 1461 N N . ASP A 1 197 ? -2.083 5.068 -0.769 1.00 93.31 197 ASP A N 1
ATOM 1462 C CA . ASP A 1 197 ? -2.453 4.560 -2.098 1.00 93.31 197 ASP A CA 1
ATOM 1463 C C . ASP A 1 197 ? -1.865 3.147 -2.374 1.00 93.31 197 ASP A C 1
ATOM 1465 O O . ASP A 1 197 ? -2.333 2.442 -3.271 1.00 93.31 197 ASP A O 1
ATOM 1469 N N . LEU A 1 198 ? -0.850 2.703 -1.615 1.00 91.75 198 LEU A N 1
ATOM 1470 C CA . LEU A 1 198 ? -0.283 1.347 -1.697 1.00 91.75 198 LEU A CA 1
ATOM 1471 C C . LEU A 1 198 ? -0.987 0.335 -0.779 1.00 91.75 198 LEU A C 1
ATOM 1473 O O . LEU A 1 198 ? -0.979 -0.853 -1.113 1.00 91.75 198 LEU A O 1
ATOM 1477 N N . GLY A 1 199 ? -1.554 0.776 0.349 1.00 76.94 199 GLY A N 1
ATOM 1478 C CA . GLY A 1 199 ? -2.196 -0.083 1.345 1.00 76.94 199 GLY A CA 1
ATOM 1479 C C . GLY A 1 199 ? -2.807 0.666 2.521 1.00 76.94 199 GLY A C 1
ATOM 1480 O O . GLY A 1 199 ? -2.125 1.551 3.082 1.00 76.94 199 GLY A O 1
#

Secondary structure (DSSP, 8-state):
---TTHHHHHHHHHHHHTTSSSSSSS---------HHHHHHHHHHHHHHHHSSHHHHIIIIIHHHH-SSS-EE-TTS--EE----SS---TTSEEEEEEE-TTSSEEEEEEEE-SS-SSS--EEEE-SS-BSEEETTEEEE-STTSSSS-EEEEEE-GGG--EEEE--GGGS-S-EE-STTS-TTHHHHTHHHHHHHH-

Mean predicted aligned error: 15.45 Å

Nearest PDB structures (foldseek):
  6d2c-assembly2_B  TM=2.394E-01  e=4.107E-01  Nonlabens ulvanivorans

Foldseek 3Di:
DDDDPVVVVVVVVVVVVVVPPPPPPDPPPPPPPPDVVVVCVVQVVLCCQQPVDPVSCCQQPVQQQQAPVHWHADSVRPDTHRHYDPHHAAPPQWDWDFDADPQQWTPWIKIWGDLRSPNDTPDIDIDPATFFKFFLFWTWGADRSDDPPIWTWGWDQDSHHTDIHTDPPVPTHDMDGRGPHVHPRSCPVCVVVRVNSVD

pLDDT: mean 81.69, std 18.87, range [35.94, 97.94]

Solvent-accessible surface area (backbone atoms only — not comparable to full-atom values): 11466 Å² total; per-residue (Å²): 140,80,82,79,66,76,69,58,62,64,62,51,64,63,56,57,64,66,70,72,71,75,84,81,81,85,86,75,83,64,82,70,77,62,55,66,66,58,55,48,66,64,44,49,61,44,49,42,68,43,54,63,41,74,69,32,32,40,69,55,48,49,43,11,29,27,26,92,89,39,64,30,55,45,83,84,65,79,47,75,44,86,50,68,51,100,60,50,63,27,97,46,41,70,44,81,48,76,37,70,42,97,41,25,22,26,66,39,40,36,42,32,26,17,86,82,35,80,67,50,76,78,44,76,37,69,55,93,58,50,35,25,22,50,12,67,46,26,39,29,31,34,45,91,36,40,91,43,85,64,47,35,31,31,63,43,51,73,95,76,43,73,42,79,41,82,41,64,68,89,81,50,42,80,70,43,74,23,12,42,65,78,36,82,56,38,46,69,78,41,36,71,59,53,44,59,33,73,97

Radius of gyration: 35.35 Å; Cα contacts (8 Å, |Δi|>4): 330; chains: 1; bounding box: 69×44×116 Å

=== Feature glossary ===
The record interleaves many kinds of information about one protein. Here is each kind framed as the question it answers.

Q: What does the local fold look like, residue by residue?
A: The Foldseek 3Di string encodes local tertiary geometry as a 20-letter alphabet — one character per residue — derived from the relative positions of nearby Cα atoms. Unlike the amino-acid sequence, 3Di is a direct function of the 3D structure, so two proteins with the same fold have similar 3Di strings even at low sequence identity.

Q: Which residues are in helices, strands, or loops?
A: The SS8 string is DSSP's per-residue secondary-structure call. α-helix (H) means an i→i+4 H-bond ladder; β-strand (E) means the residue participates in a β-sheet; 3₁₀ (G) and π (I) are tighter and wider helices; T/S are turns/bends; '-' is loop.

Q: How big and how compact is the whole molecule?
A: Radius of gyration (Rg) is the root-mean-square distance of Cα atoms from their centroid — a single number for overall size and compactness. A globular domain of N residues has Rg ≈ 2.2·N^0.38 Å; an extended or disordered chain has a much larger Rg. The Cα contact count is the number of residue pairs whose Cα atoms are within 8 Å and are more than four positions apart in sequence — a standard proxy for tertiary packing density. The bounding box is the smallest axis-aligned box enclosing all Cα atoms.

Q: Where is each backbone atom in 3D?
A: Structure coordinates are given as an mmCIF _atom_site loop: one row per atom with element, residue name, chain id, sequence number, and x/y/z position in Å. Only the four main-chain atoms per residue are included here; side chains are omitted to keep the record compact.

Q: What is the amino-acid chain?
A: Primary structure: the covalent order of the twenty standard amino acids along the backbone. Two proteins with the same sequence will (almost always) fold to the same structure; two with 30% identity often share a fold but not the details.

Q: What if only a Cα trace is available?
A: Three-state secondary structure (P-SEA) collapses the eight DSSP classes into helix (a), strand (b), and coil (c). P-SEA assigns these from Cα geometry alone — distances and angles — without requiring backbone oxygens, so it works on any Cα trace.

Q: What family and function is it annotated with?
A: Database cross-references. InterPro integrates a dozen domain/family signature databases into unified entries with residue-range hits. GO terms attach function/process/location labels with evidence codes. CATH codes position the fold in a four-level structural taxonomy. Organism is the NCBI-taxonomy species name.

Q: How confident is the AlphaFold model at each residue?
A: pLDDT is the predicted lDDT-Cα score: AlphaFold's confidence that the local environment of each residue (all inter-atomic distances within 15 Å) is correctly placed. It is a per-residue number between 0 and 100, with higher meaning more reliable.

Q: How mobile is each atom in the crystal?
A: B-factor (Debye–Waller factor) reflects atomic displacement in the crystal lattice. It is an experimental observable (units Å²), not a prediction; low values mean the atom is pinned down, high values mean it moves or is heterogeneous across the crystal.

Q: Which residues are buried vs exposed?
A: SASA measures how much of the protein is reachable by solvent. It is computed by rolling a water-sized probe over the atomic surface and summing the exposed area (Å²). Per-residue SASA distinguishes core (buried, low SASA) from surface (exposed, high SASA) residues; total SASA is a whole-molecule size measure.

Q: What do th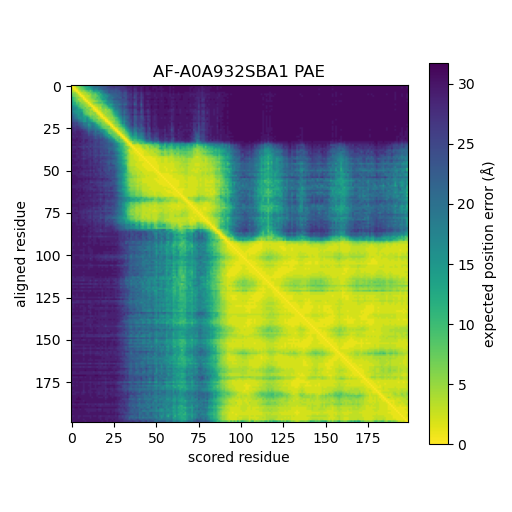e diagnostic plots show?
A: Plot images: a contact map (which residues are close in 3D, as an N×N binary image), a Ramachandran scatter (backbone torsion angles, revealing secondary-structure composition at a glance), and — for AlphaFold structures — a PAE heatmap (pairwise prediction confidence).

Q: What known structures does this most resemble?
A: The Foldseek neighbor list gives the closest experimentally determined structures in the PDB, ranked by structural alignment. TM-score near 1 means near-identical fold; near 0.3 means only rough topology match. This is how one finds what a novel AlphaFold prediction most resembles in the solved-structure universe.

Q: Are the domains correctly placed relative to each other?
A: Predicted aligned error is AlphaFold's pairwise confidence. Unlike pLDDT (per-residue), PAE is per-residue-pair and captures whether two parts of the structure are correctly placed relative to each other. Units are ångströms of expected positional error.

Q: What do the rendered images show?
A: Structure images are PyMOL renders from six orthogonal camera directions. Cartoon representation draws helices as coils and strands as arrows; sticks shows the backbone as bonds; surface shows the solvent-excluded envelope. Rainbow coloring maps sequence position to hue (blue→red, N→C); chain coloring assigns a distinct color per polypeptide.

Q: What are the backbone torsion angles?
A: φ (phi) and ψ (psi) are the two rotatable backbone dihedrals per residue: φ is the C(i-1)–N–Cα–C torsion, ψ is the N–Cα–C–N(i+1) torsion, both in degrees on (−180°, 180°]. α-helical residues cluster near (−60°, −45°); β-strand residues near (−120°, +130°). A Ramachandran plot is simply a scatter of (φ, ψ) for every residue.